Protein AF-A0A9P8CUG5-F1 (afdb_monomer_lite)

Organism: Mortierella alpina (NCBI:txid64518)

Radius of gyration: 25.89 Å; chains: 1; bounding box: 56×62×85 Å

pLDDT: mean 75.55, std 18.33, range [23.66, 97.19]

Sequence (235 aa):
MTLTNYFCATDSAGYPALVFARPELYDLLISKIPPEKIFMNKKILSMEQNALGVMIRCHDGSNHHGDILVGADGAYSGVRQGLYKNLAKKKLLPKTDSEDLELGYIVMVGVTDPLDENKYPELKDTHTHFRQVLGDKCIALAIRCCHKQVKKLSERIFRNMMFNYMPAFLRVRHYAKAASYQPQASFLPTIPPRGTGPVEPQMQSKRYRKELEKKKAGALLETVESNETVPVQSQ

InterPro domains:
  IPR036188 FAD/NAD(P)-binding domain superfamily [G3DSA:3.50.50.60] (4-162)
  IPR036188 FAD/NAD(P)-binding domain superfamily [SSF51905] (10-86)
  IPR050562 FAD-dependent monooxygenase, fungal [PTHR47356] (11-119)

Secondary structure (DSSP, 8-state):
----SSHHHHHHHSS------HHHHHHHHHTTS-GGG--TT--EEEEEE-SS-EEEEETTS-EEEES-----S-TT-HHHHHHHHHHHHTT---GGGGS------PPP---PPPPPTTT-GGGGSSS------B-SSSB-SS----------HHHHHHHHHHHHH--HHHHHHHHHHHHH-----TTSPPPPP-SSSPPPP-PPPHHHHHHHHHHHHHHHHHHHHHHHT------

Structure (mmCIF, N/CA/C/O backbone):
data_AF-A0A9P8CUG5-F1
#
_entry.id   AF-A0A9P8CUG5-F1
#
loop_
_atom_site.group_PDB
_atom_site.id
_atom_site.type_symbol
_atom_site.label_atom_id
_atom_site.label_alt_id
_atom_site.label_comp_id
_atom_site.label_asym_id
_atom_site.label_entity_id
_atom_site.label_seq_id
_atom_site.pdbx_PDB_ins_code
_atom_site.Cartn_x
_atom_site.Cartn_y
_atom_site.Cartn_z
_atom_site.occupancy
_atom_site.B_iso_or_equiv
_atom_site.auth_seq_id
_atom_site.auth_comp_id
_atom_site.auth_asym_id
_atom_site.auth_atom_id
_atom_site.pdbx_PDB_model_num
ATOM 1 N N . MET A 1 1 ? 32.010 -1.907 -19.338 1.00 28.59 1 MET A N 1
ATOM 2 C CA . MET A 1 1 ? 31.901 -2.343 -17.928 1.00 28.59 1 MET A CA 1
ATOM 3 C C . MET A 1 1 ? 30.685 -3.251 -17.838 1.00 28.59 1 MET A C 1
ATOM 5 O O . MET A 1 1 ? 29.632 -2.881 -18.333 1.00 28.59 1 MET A O 1
ATOM 9 N N . THR A 1 2 ? 30.899 -4.477 -17.388 1.00 23.66 2 THR A N 1
ATOM 10 C CA . THR A 1 2 ? 30.248 -5.705 -17.867 1.00 23.66 2 THR A CA 1
ATOM 11 C C . THR A 1 2 ? 28.836 -5.941 -17.305 1.00 23.66 2 THR A C 1
ATOM 13 O O . THR A 1 2 ? 28.570 -5.678 -16.133 1.00 23.66 2 THR A O 1
ATOM 16 N N . LEU A 1 3 ? 27.949 -6.458 -18.163 1.00 28.06 3 LEU A N 1
ATOM 17 C CA . LEU A 1 3 ? 26.561 -6.894 -17.931 1.00 28.06 3 LEU A CA 1
ATOM 18 C C . LEU A 1 3 ? 26.471 -8.105 -16.977 1.00 28.06 3 LEU A C 1
ATOM 20 O O . LEU A 1 3 ? 26.049 -9.184 -17.375 1.00 28.06 3 LEU A O 1
ATOM 24 N N . THR A 1 4 ? 26.908 -7.983 -15.724 1.00 31.08 4 THR A N 1
ATOM 25 C CA . THR A 1 4 ? 27.070 -9.165 -14.848 1.00 31.08 4 THR A CA 1
ATOM 26 C C . THR A 1 4 ? 26.315 -9.072 -13.527 1.00 31.08 4 THR A C 1
ATOM 28 O O . THR A 1 4 ? 26.881 -9.431 -12.508 1.00 31.08 4 THR A O 1
ATOM 31 N N . ASN A 1 5 ? 25.064 -8.586 -13.493 1.00 36.53 5 ASN A N 1
ATOM 32 C CA . ASN A 1 5 ? 24.286 -8.596 -12.234 1.00 36.53 5 ASN A CA 1
ATOM 33 C C . ASN A 1 5 ? 22.748 -8.714 -12.346 1.00 36.53 5 ASN A C 1
ATOM 35 O O . ASN A 1 5 ? 22.086 -8.661 -11.314 1.00 36.53 5 ASN A O 1
ATOM 39 N N . TYR A 1 6 ? 22.145 -8.904 -13.528 1.00 43.97 6 TYR A N 1
ATOM 40 C CA . TYR A 1 6 ? 20.681 -9.106 -13.606 1.00 43.97 6 TYR A CA 1
ATOM 41 C C . TYR A 1 6 ? 20.236 -10.538 -13.271 1.00 43.97 6 TYR A C 1
ATOM 43 O O . TYR A 1 6 ? 19.125 -10.736 -12.791 1.00 43.97 6 TYR A O 1
ATOM 51 N N . PHE A 1 7 ? 21.126 -11.520 -13.435 1.00 42.06 7 PHE A N 1
ATOM 52 C CA . PHE A 1 7 ? 20.819 -12.945 -13.262 1.00 42.06 7 PHE A CA 1
ATOM 53 C C . PHE A 1 7 ? 20.506 -13.350 -11.803 1.00 42.06 7 PHE A C 1
ATOM 55 O O . PHE A 1 7 ? 19.908 -14.383 -11.552 1.00 42.06 7 PHE A O 1
ATOM 62 N N . CYS A 1 8 ? 20.871 -12.538 -10.804 1.00 55.97 8 CYS A N 1
ATOM 63 C CA . CYS A 1 8 ? 20.823 -12.973 -9.402 1.00 55.97 8 CYS A CA 1
ATOM 64 C C . CYS A 1 8 ? 19.438 -12.825 -8.736 1.00 55.97 8 CYS A C 1
ATOM 66 O O . CYS A 1 8 ? 19.092 -13.614 -7.856 1.00 55.97 8 CYS A O 1
ATOM 68 N N . ALA A 1 9 ? 18.625 -11.836 -9.126 1.00 60.28 9 ALA A N 1
ATOM 69 C CA . ALA A 1 9 ? 17.388 -11.520 -8.401 1.00 60.28 9 ALA A CA 1
ATOM 70 C C . ALA A 1 9 ? 16.218 -12.449 -8.759 1.00 60.28 9 ALA A C 1
ATOM 72 O O . ALA A 1 9 ? 15.492 -12.892 -7.869 1.00 60.28 9 ALA A O 1
ATOM 73 N N . THR A 1 10 ? 16.050 -12.764 -10.044 1.00 67.81 10 THR A N 1
ATOM 74 C CA . THR A 1 10 ? 14.977 -13.641 -10.535 1.00 67.81 10 THR A CA 1
ATOM 75 C C . THR A 1 10 ? 15.164 -15.073 -10.070 1.00 67.81 10 THR A C 1
ATOM 77 O O . THR A 1 10 ? 14.213 -15.679 -9.587 1.00 67.81 10 THR A O 1
ATOM 80 N N . ASP A 1 11 ? 16.397 -15.576 -10.116 1.00 73.88 11 ASP A N 1
ATOM 81 C CA . ASP A 1 11 ? 16.732 -16.921 -9.654 1.00 73.88 11 ASP A CA 1
ATOM 82 C C . ASP A 1 11 ? 16.538 -17.049 -8.145 1.00 73.88 11 ASP A C 1
ATOM 84 O O . ASP A 1 11 ? 16.052 -18.070 -7.666 1.00 73.88 11 ASP A O 1
ATOM 88 N N . SER A 1 12 ? 16.860 -15.995 -7.388 1.00 73.44 12 SER A N 1
ATOM 89 C CA . SER A 1 12 ? 16.689 -15.983 -5.933 1.00 73.44 12 SER A CA 1
ATOM 90 C C . SER A 1 12 ? 15.219 -15.904 -5.515 1.00 73.44 12 SER A C 1
ATOM 92 O O . SER A 1 12 ? 14.818 -16.604 -4.590 1.00 73.44 12 SER A O 1
ATOM 94 N N . ALA A 1 13 ? 14.412 -15.066 -6.175 1.00 74.06 13 ALA A N 1
ATOM 95 C CA . ALA A 1 13 ? 13.003 -14.861 -5.827 1.00 74.06 13 ALA A CA 1
ATOM 96 C C . ALA A 1 13 ? 12.054 -15.884 -6.481 1.00 74.06 13 ALA A C 1
ATOM 98 O O . ALA A 1 13 ? 10.955 -16.107 -5.978 1.00 74.06 13 ALA A O 1
ATOM 99 N N . GLY A 1 14 ? 12.462 -16.502 -7.593 1.00 80.38 14 GLY A N 1
ATOM 100 C CA . GLY A 1 14 ? 11.652 -17.431 -8.387 1.00 80.38 14 GLY A CA 1
ATOM 101 C C . GLY A 1 14 ? 10.641 -16.758 -9.318 1.00 80.38 14 GLY A C 1
ATOM 102 O O . GLY A 1 14 ? 9.809 -17.443 -9.910 1.00 80.38 14 GLY A O 1
ATOM 103 N N . TYR A 1 15 ? 10.690 -15.427 -9.436 1.00 78.19 15 TYR A N 1
ATOM 104 C CA . TYR A 1 15 ? 9.801 -14.633 -10.282 1.00 78.19 15 TYR A CA 1
ATOM 105 C C . TYR A 1 15 ? 10.560 -13.461 -10.918 1.00 78.19 15 TYR A C 1
ATOM 107 O O . TYR A 1 15 ? 11.419 -12.863 -10.260 1.00 78.19 15 TYR A O 1
ATOM 115 N N . PRO A 1 16 ? 10.239 -13.088 -12.170 1.00 74.62 16 PRO A N 1
ATOM 116 C CA . PRO A 1 16 ? 10.773 -11.879 -12.775 1.00 74.62 16 PRO A CA 1
ATOM 117 C C . PRO A 1 16 ? 10.230 -10.629 -12.076 1.00 74.62 16 PRO A C 1
ATOM 119 O O . PRO A 1 16 ? 9.058 -10.564 -11.704 1.00 74.62 16 PRO A O 1
ATOM 122 N N . ALA A 1 17 ? 11.079 -9.610 -11.933 1.00 71.81 17 ALA A N 1
ATOM 123 C CA . ALA A 1 17 ? 10.622 -8.283 -11.547 1.00 71.81 17 ALA A CA 1
ATOM 124 C C . ALA A 1 17 ? 9.899 -7.648 -12.742 1.00 71.81 17 ALA A C 1
ATOM 126 O O . ALA A 1 17 ? 10.510 -7.405 -13.781 1.00 71.81 17 ALA A O 1
ATOM 127 N N . LEU A 1 18 ? 8.599 -7.398 -12.593 1.00 75.19 18 LEU A N 1
ATOM 128 C CA . LEU A 1 18 ? 7.779 -6.772 -13.626 1.00 75.19 18 LEU A CA 1
ATOM 129 C C . LEU A 1 18 ? 7.568 -5.294 -13.306 1.00 75.19 18 LEU A C 1
ATOM 131 O O . LEU A 1 18 ? 7.298 -4.926 -12.161 1.00 75.19 18 LEU A O 1
ATOM 135 N N . VAL A 1 19 ? 7.669 -4.458 -14.335 1.00 75.25 19 VAL A N 1
ATOM 136 C CA . VAL A 1 19 ? 7.359 -3.029 -14.278 1.00 75.25 19 VAL A CA 1
ATOM 137 C C . VAL A 1 19 ? 6.235 -2.771 -15.269 1.00 75.25 19 VAL A C 1
ATOM 139 O O . VAL A 1 19 ? 6.314 -3.197 -16.415 1.00 75.25 19 VAL A O 1
ATOM 142 N N . PHE A 1 20 ? 5.192 -2.087 -14.819 1.00 78.94 20 PHE A N 1
ATOM 143 C CA . PHE A 1 20 ? 4.010 -1.758 -15.613 1.00 78.94 20 PHE A CA 1
ATOM 144 C C . PHE A 1 20 ? 3.516 -0.365 -15.231 1.00 78.94 20 PHE A C 1
ATOM 146 O O . PHE A 1 20 ? 3.814 0.140 -14.137 1.00 78.94 20 PHE A O 1
ATOM 153 N N . ALA A 1 21 ? 2.740 0.261 -16.112 1.00 82.00 21 ALA A N 1
ATOM 154 C CA . ALA A 1 21 ? 2.107 1.524 -15.781 1.00 82.00 21 ALA A CA 1
ATOM 155 C C . ALA A 1 21 ? 1.023 1.300 -14.712 1.00 82.00 21 ALA A C 1
ATOM 157 O O . ALA A 1 21 ? 0.302 0.302 -14.709 1.00 82.00 21 ALA A O 1
ATOM 158 N N . ARG A 1 22 ? 0.884 2.247 -13.775 1.00 84.19 22 ARG A N 1
ATOM 159 C CA . ARG A 1 22 ? -0.148 2.165 -12.727 1.00 84.19 22 ARG A CA 1
ATOM 160 C C . ARG A 1 22 ? -1.574 2.017 -13.297 1.00 84.19 22 ARG A C 1
ATOM 162 O O . ARG A 1 22 ? -2.307 1.219 -12.717 1.00 84.19 22 ARG A O 1
ATOM 169 N N . PRO A 1 23 ? -1.977 2.738 -14.367 1.00 90.50 23 PRO A N 1
ATOM 170 C CA . PRO A 1 23 ? -3.295 2.552 -14.974 1.00 90.50 23 PRO A CA 1
ATOM 171 C C . PRO A 1 23 ? -3.504 1.128 -15.498 1.00 90.50 23 PRO A C 1
ATOM 173 O O . PRO A 1 23 ? -4.499 0.510 -15.159 1.00 90.50 23 PRO A O 1
ATOM 176 N N . GLU A 1 24 ? -2.519 0.553 -16.192 1.00 89.75 24 GLU A N 1
ATOM 177 C CA . GLU A 1 24 ? -2.613 -0.811 -16.735 1.00 89.75 24 GLU A CA 1
ATOM 178 C C . GLU A 1 24 ? -2.787 -1.867 -15.638 1.00 89.75 24 GLU A C 1
ATOM 180 O O . GLU A 1 24 ? -3.620 -2.766 -15.760 1.00 89.75 24 GLU A O 1
ATOM 185 N N . LEU A 1 25 ? -2.044 -1.748 -14.528 1.00 91.50 25 LEU A N 1
ATOM 186 C CA . LEU A 1 25 ? -2.259 -2.626 -13.374 1.00 91.50 25 LEU A CA 1
ATOM 187 C C . LEU A 1 25 ? -3.660 -2.444 -12.796 1.00 91.50 25 LEU A C 1
ATOM 189 O O . LEU A 1 25 ? -4.297 -3.420 -12.408 1.00 91.50 25 LEU A O 1
ATOM 193 N N . TYR A 1 26 ? -4.115 -1.199 -12.681 1.00 93.44 26 TYR A N 1
ATOM 194 C CA . TYR A 1 26 ? -5.425 -0.894 -12.126 1.00 93.44 26 TYR A CA 1
ATOM 195 C C . TYR A 1 26 ? -6.542 -1.509 -12.977 1.00 93.44 26 TYR A C 1
ATOM 197 O O . TYR A 1 26 ? -7.404 -2.199 -12.433 1.00 93.44 26 TYR A O 1
ATOM 205 N N . ASP A 1 27 ? -6.459 -1.365 -14.297 1.00 94.56 27 ASP A N 1
ATOM 206 C CA . ASP A 1 27 ? -7.402 -1.943 -15.254 1.00 94.56 27 ASP A CA 1
ATOM 207 C C . ASP A 1 27 ? -7.377 -3.475 -15.206 1.00 94.56 27 ASP A C 1
ATOM 209 O O . ASP A 1 27 ? -8.427 -4.122 -15.154 1.00 94.56 27 ASP A O 1
ATOM 213 N N . LEU A 1 28 ? -6.182 -4.073 -15.123 1.00 95.25 28 LEU A N 1
ATOM 214 C CA . LEU A 1 28 ? -6.027 -5.516 -14.961 1.00 95.25 28 LEU A CA 1
ATOM 215 C C . LEU A 1 28 ? -6.701 -6.014 -13.676 1.00 95.25 28 LEU A C 1
ATOM 217 O O . LEU A 1 28 ? -7.427 -7.007 -13.718 1.00 95.25 28 LEU A O 1
ATOM 221 N N . LEU A 1 29 ? -6.490 -5.341 -12.543 1.00 95.06 29 LEU A N 1
ATOM 222 C CA . LEU A 1 29 ? -7.093 -5.724 -11.264 1.00 95.06 29 LEU A CA 1
ATOM 223 C C . LEU A 1 29 ? -8.617 -5.576 -11.290 1.00 95.06 29 LEU A C 1
ATOM 225 O O . LEU A 1 29 ? -9.318 -6.491 -10.860 1.00 95.06 29 LEU A O 1
ATOM 229 N N . ILE A 1 30 ? -9.133 -4.469 -11.831 1.00 94.94 30 ILE A N 1
ATOM 230 C CA . ILE A 1 30 ? -10.578 -4.246 -11.967 1.00 94.94 30 ILE A CA 1
ATOM 231 C C . ILE A 1 30 ? -11.213 -5.296 -12.870 1.00 94.94 30 ILE A C 1
ATOM 233 O O . ILE A 1 30 ? -12.276 -5.804 -12.531 1.00 94.94 30 ILE A O 1
ATOM 237 N N . SER A 1 31 ? -10.553 -5.695 -13.961 1.00 96.44 31 SER A N 1
ATOM 238 C CA . SER A 1 31 ? -11.087 -6.706 -14.887 1.00 96.44 31 SER A CA 1
ATOM 239 C C . SER A 1 31 ? -11.383 -8.062 -14.229 1.00 96.44 31 SER A C 1
ATOM 241 O O . SER A 1 31 ? -12.113 -8.878 -14.788 1.00 96.44 31 SER A O 1
ATOM 243 N N . LYS A 1 32 ? -10.804 -8.327 -13.050 1.00 97.12 32 LYS A N 1
ATOM 244 C CA . LYS A 1 32 ? -10.999 -9.565 -12.281 1.00 97.12 32 LYS A CA 1
ATOM 245 C C . LYS A 1 32 ? -12.025 -9.432 -11.159 1.00 97.12 32 LYS A C 1
ATOM 247 O O . LYS A 1 32 ? -12.315 -10.428 -10.498 1.00 97.12 32 LYS A O 1
ATOM 252 N N . ILE A 1 33 ? -12.567 -8.239 -10.927 1.00 96.44 33 ILE A N 1
ATOM 253 C CA . ILE A 1 33 ? -13.517 -7.964 -9.851 1.00 96.44 33 ILE A CA 1
ATOM 254 C C . ILE A 1 33 ? -14.879 -7.635 -10.474 1.00 96.44 33 ILE A C 1
ATOM 256 O O . ILE A 1 33 ? -14.956 -6.761 -11.335 1.00 96.44 33 ILE A O 1
ATOM 260 N N . PRO A 1 34 ? -15.967 -8.292 -10.037 1.00 97.19 34 PRO A N 1
ATOM 261 C CA . PRO A 1 34 ? -17.301 -7.955 -10.513 1.00 97.19 34 PRO A CA 1
ATOM 262 C C . PRO A 1 34 ? -17.647 -6.480 -10.226 1.00 97.19 34 PRO A C 1
ATOM 264 O O . PRO A 1 34 ? -17.443 -6.025 -9.091 1.00 97.19 34 PRO A O 1
ATOM 267 N N . PRO A 1 35 ? -18.150 -5.721 -11.217 1.00 94.88 35 PRO A N 1
ATOM 268 C CA . PRO A 1 35 ? -18.344 -4.275 -11.102 1.00 94.88 35 PRO A CA 1
ATOM 269 C C . PRO A 1 35 ? -19.331 -3.885 -9.995 1.00 94.88 35 PRO A C 1
ATOM 271 O O . PRO A 1 35 ? -19.162 -2.847 -9.361 1.00 94.88 35 PRO A O 1
ATOM 274 N N . GLU A 1 36 ? -20.313 -4.730 -9.685 1.00 95.81 36 GLU A N 1
ATOM 275 C CA . GLU A 1 36 ? -21.293 -4.518 -8.616 1.00 95.81 36 GLU A CA 1
ATOM 276 C C . GLU A 1 36 ? -20.683 -4.503 -7.205 1.00 95.81 36 GLU A C 1
ATOM 278 O O . GLU A 1 36 ? -21.315 -4.036 -6.259 1.00 95.81 36 GLU A O 1
ATOM 283 N N . LYS A 1 37 ? -19.446 -4.992 -7.050 1.00 95.06 37 LYS A N 1
ATOM 284 C CA . LYS A 1 37 ? -18.700 -4.948 -5.783 1.00 95.06 37 LYS A CA 1
ATOM 285 C C . LYS A 1 37 ? -17.874 -3.672 -5.622 1.00 95.06 37 LYS A C 1
ATOM 287 O O . LYS A 1 37 ? -17.291 -3.463 -4.558 1.00 95.06 37 LYS A O 1
ATOM 292 N N . ILE A 1 38 ? -17.795 -2.833 -6.656 1.00 95.06 38 ILE A N 1
ATOM 293 C CA . ILE A 1 38 ? -16.964 -1.629 -6.676 1.00 95.06 38 ILE A CA 1
ATOM 294 C C . ILE A 1 38 ? -17.859 -0.394 -6.613 1.00 95.06 38 ILE A C 1
ATOM 296 O O . ILE A 1 38 ? -18.548 -0.040 -7.565 1.00 95.06 38 ILE A O 1
ATOM 300 N N . PHE A 1 39 ? -17.790 0.320 -5.491 1.00 94.56 39 PHE A N 1
ATOM 301 C CA . PHE A 1 39 ? -18.498 1.583 -5.310 1.00 94.56 39 PHE A CA 1
ATOM 302 C C . PHE A 1 39 ? -17.523 2.755 -5.422 1.00 94.56 39 PHE A C 1
ATOM 304 O O . PHE A 1 39 ? -16.719 3.011 -4.524 1.00 94.56 39 PHE A O 1
ATOM 311 N N . MET A 1 40 ? -17.599 3.480 -6.536 1.00 94.06 40 MET A N 1
ATOM 312 C CA . MET A 1 40 ? -16.781 4.671 -6.777 1.00 94.06 40 MET A CA 1
ATOM 313 C C . MET A 1 40 ? -17.353 5.899 -6.055 1.00 94.06 40 MET A C 1
ATOM 315 O O . MET A 1 40 ? -18.501 5.906 -5.615 1.00 94.06 40 MET A O 1
ATOM 319 N N . ASN A 1 41 ? -16.540 6.953 -5.920 1.00 93.69 41 ASN A N 1
ATOM 320 C CA . ASN A 1 41 ? -16.906 8.205 -5.235 1.00 93.69 41 ASN A CA 1
ATOM 321 C C . ASN A 1 41 ? -17.286 8.042 -3.739 1.00 93.69 41 ASN A C 1
ATOM 323 O O . ASN A 1 41 ? -17.900 8.919 -3.128 1.00 93.69 41 ASN A O 1
ATOM 327 N N . LYS A 1 42 ? -16.881 6.931 -3.109 1.00 94.12 42 LYS A N 1
ATOM 328 C CA . LYS A 1 42 ? -17.137 6.629 -1.692 1.00 94.12 42 LYS A CA 1
ATOM 329 C C . LYS A 1 42 ? -15.955 7.003 -0.804 1.00 94.12 42 LYS A C 1
ATOM 331 O O . LYS A 1 42 ? -15.190 6.155 -0.351 1.00 94.12 42 LYS A O 1
ATOM 336 N N . LYS A 1 43 ? -15.797 8.293 -0.513 1.00 94.00 43 LYS A N 1
ATOM 337 C CA . LYS A 1 43 ? -14.818 8.738 0.491 1.00 94.00 43 LYS A CA 1
ATOM 338 C C . LYS A 1 43 ? -15.364 8.504 1.903 1.00 94.00 43 LYS A C 1
ATOM 340 O O . LYS A 1 43 ? -16.408 9.051 2.242 1.00 94.00 43 LYS A O 1
ATOM 345 N N . ILE A 1 44 ? -14.658 7.727 2.725 1.00 94.50 44 ILE A N 1
ATOM 346 C CA . ILE A 1 44 ? -15.043 7.436 4.118 1.00 94.50 44 ILE A CA 1
ATOM 347 C C . ILE A 1 44 ? -14.777 8.663 5.005 1.00 94.50 44 ILE A C 1
ATOM 349 O O . ILE A 1 44 ? -13.679 9.220 4.983 1.00 94.50 44 ILE A O 1
ATOM 353 N N . LEU A 1 45 ? -15.774 9.070 5.797 1.00 92.75 45 LEU A N 1
ATOM 354 C CA . LEU A 1 45 ? -15.684 10.181 6.754 1.00 92.75 45 LEU A CA 1
ATOM 355 C C . LEU A 1 45 ? -15.573 9.705 8.204 1.00 92.75 45 LEU A C 1
ATOM 357 O O . LEU A 1 45 ? -14.817 10.275 8.994 1.00 92.75 45 LEU A O 1
ATOM 361 N N . SER A 1 46 ? -16.331 8.673 8.565 1.00 92.50 46 SER A N 1
ATOM 362 C CA . SER A 1 46 ? -16.331 8.106 9.910 1.00 92.50 46 SER A CA 1
ATOM 363 C C . SER A 1 46 ? -16.628 6.613 9.888 1.00 92.50 46 SER A C 1
ATOM 365 O O . SER A 1 46 ? -17.169 6.078 8.918 1.00 92.50 46 SER A O 1
ATOM 367 N N . MET A 1 47 ? -16.254 5.954 10.983 1.00 94.38 47 MET A N 1
ATOM 368 C CA . MET A 1 47 ? -16.547 4.550 11.236 1.00 94.38 47 MET A CA 1
ATOM 369 C C . MET A 1 47 ? -17.007 4.359 12.679 1.00 94.38 47 MET A C 1
ATOM 371 O O . MET A 1 47 ? -16.483 4.990 13.604 1.00 94.38 47 MET A O 1
ATOM 375 N N . GLU A 1 48 ? -17.938 3.438 12.863 1.00 92.19 48 GLU A N 1
ATOM 376 C CA . GLU A 1 48 ? -18.411 2.970 14.157 1.00 92.19 48 GLU A CA 1
ATOM 377 C C . GLU A 1 48 ? -18.307 1.450 14.190 1.00 92.19 48 GLU A C 1
ATOM 379 O O . GLU A 1 48 ? -18.668 0.775 13.232 1.00 92.19 48 GLU A O 1
ATOM 384 N N . GLN A 1 49 ? -17.785 0.911 15.288 1.00 91.56 49 GLN A N 1
ATOM 385 C CA . GLN A 1 49 ? -17.648 -0.527 15.485 1.00 91.56 49 GLN A CA 1
ATOM 386 C C . GLN A 1 49 ? -18.463 -0.938 16.706 1.00 91.56 49 GLN A C 1
ATOM 388 O O . GLN A 1 49 ? -18.312 -0.347 17.779 1.00 91.56 49 GLN A O 1
ATOM 393 N N . ASN A 1 50 ? -19.294 -1.961 16.544 1.00 86.88 50 ASN A N 1
ATOM 394 C CA . ASN A 1 50 ? -20.089 -2.570 17.603 1.00 86.88 50 ASN A CA 1
ATOM 395 C C . ASN A 1 50 ? -19.868 -4.096 17.626 1.00 86.88 50 ASN A C 1
ATOM 397 O O . ASN A 1 50 ? -18.995 -4.614 16.933 1.00 86.88 50 ASN A O 1
ATOM 401 N N . ALA A 1 51 ? -20.628 -4.811 18.459 1.00 88.50 51 ALA A N 1
ATOM 402 C CA . ALA A 1 51 ? -20.516 -6.267 18.575 1.00 88.50 51 ALA A CA 1
ATOM 403 C C . ALA A 1 51 ? -20.955 -7.025 17.306 1.00 88.50 51 ALA A C 1
ATOM 405 O O . ALA A 1 51 ? -20.570 -8.175 17.134 1.00 88.50 51 ALA A O 1
ATOM 406 N N . LEU A 1 52 ? -21.749 -6.391 16.437 1.00 88.81 52 LEU A N 1
ATOM 407 C CA . LEU A 1 52 ? -22.293 -6.996 15.218 1.00 88.81 52 LEU A CA 1
ATOM 408 C C . LEU A 1 52 ? -21.418 -6.737 13.987 1.00 88.81 52 LEU A C 1
ATOM 410 O O . LEU A 1 52 ? -21.527 -7.464 13.012 1.00 88.81 52 LEU A O 1
ATOM 414 N N . GLY A 1 53 ? -20.566 -5.711 14.010 1.00 93.56 53 GLY A N 1
ATOM 415 C CA . GLY A 1 53 ? -19.686 -5.388 12.895 1.00 93.56 53 GLY A CA 1
ATOM 416 C C . GLY A 1 53 ? -19.236 -3.931 12.893 1.00 93.56 53 GLY A C 1
ATOM 417 O O . GLY A 1 53 ? -19.142 -3.264 13.929 1.00 93.56 53 GLY A O 1
ATOM 418 N N . VAL A 1 54 ? -18.940 -3.434 11.698 1.00 95.62 54 VAL A N 1
ATOM 419 C CA . VAL A 1 54 ? -18.492 -2.070 11.428 1.00 95.62 54 VAL A CA 1
ATOM 420 C C . VAL A 1 54 ? -19.486 -1.385 10.497 1.00 95.62 54 VAL A C 1
ATOM 422 O O . VAL A 1 54 ? -19.890 -1.930 9.472 1.00 95.62 54 VAL A O 1
ATOM 425 N N . MET A 1 55 ? -19.858 -0.160 10.847 1.00 95.31 55 MET A N 1
ATOM 426 C CA . MET A 1 55 ? -20.609 0.747 9.990 1.00 95.31 55 MET A CA 1
ATOM 427 C C . MET A 1 55 ? -19.694 1.892 9.559 1.00 95.31 55 MET A C 1
ATOM 429 O O . MET A 1 55 ? -18.989 2.479 10.384 1.00 95.31 55 MET A O 1
ATOM 433 N N . ILE A 1 56 ? -19.690 2.204 8.265 1.00 95.81 56 ILE A N 1
ATOM 434 C CA . ILE A 1 56 ? -18.972 3.348 7.699 1.00 95.81 56 ILE A CA 1
ATOM 435 C C . ILE A 1 56 ? -19.953 4.367 7.135 1.00 95.81 56 ILE A C 1
ATOM 437 O O . ILE A 1 56 ? -20.957 4.002 6.523 1.00 95.81 56 ILE A O 1
ATOM 441 N N . ARG A 1 57 ? -19.614 5.648 7.293 1.00 95.25 57 ARG A N 1
ATOM 442 C CA . ARG A 1 57 ? -20.320 6.765 6.664 1.00 95.25 57 ARG A CA 1
ATOM 443 C C . ARG A 1 57 ? -19.452 7.390 5.587 1.00 95.25 57 ARG A C 1
ATOM 445 O O . ARG A 1 57 ? -18.311 7.787 5.850 1.00 95.25 57 ARG A O 1
ATOM 452 N N . CYS A 1 58 ? -20.001 7.501 4.389 1.00 95.69 58 CYS A N 1
ATOM 453 C CA . CYS A 1 58 ? -19.339 8.094 3.239 1.00 95.69 58 CYS A CA 1
ATOM 454 C C . CYS A 1 58 ? -19.725 9.570 3.065 1.00 95.69 58 CYS A C 1
ATOM 456 O O . CYS A 1 58 ? -20.714 10.053 3.616 1.00 95.69 58 CYS A O 1
ATOM 458 N N . HIS A 1 59 ? -18.919 10.306 2.300 1.00 94.88 59 HIS A N 1
ATOM 459 C CA . HIS A 1 59 ? -19.099 11.746 2.094 1.00 94.88 59 HIS A CA 1
ATOM 460 C C . HIS A 1 59 ? -20.399 12.109 1.370 1.00 94.88 59 HIS A C 1
ATOM 462 O O . HIS A 1 59 ? -20.935 13.189 1.587 1.00 94.88 59 HIS A O 1
ATOM 468 N N . ASP A 1 60 ? -20.908 11.198 0.548 1.00 95.06 60 ASP A N 1
ATOM 469 C CA . ASP A 1 60 ? -22.160 11.345 -0.190 1.00 95.06 60 ASP A CA 1
ATOM 470 C C . ASP A 1 60 ? -23.407 11.066 0.673 1.00 95.06 60 ASP A C 1
ATOM 472 O O . ASP A 1 60 ? -24.518 11.007 0.158 1.00 95.06 60 ASP A O 1
ATOM 476 N N . GLY A 1 61 ? -23.228 10.860 1.983 1.00 95.12 61 GLY A N 1
ATOM 477 C CA . GLY A 1 61 ? -24.299 10.581 2.939 1.00 95.12 61 GLY A CA 1
ATOM 478 C 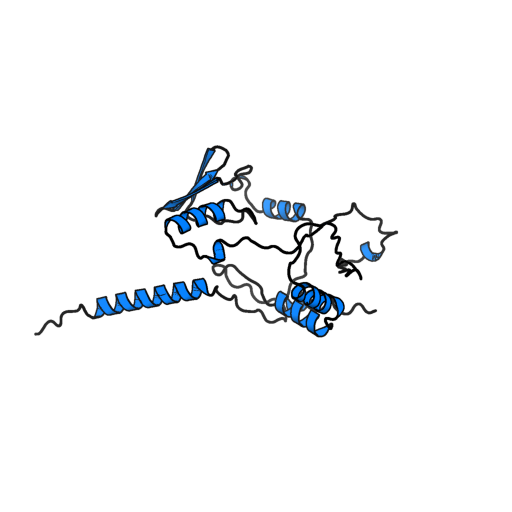C . GLY A 1 61 ? -24.698 9.108 3.032 1.00 95.12 61 GLY A C 1
ATOM 479 O O . GLY A 1 61 ? -25.460 8.747 3.930 1.00 95.12 61 GLY A O 1
ATOM 480 N N . SER A 1 62 ? -24.169 8.245 2.161 1.00 95.94 62 SER A N 1
ATOM 481 C CA . SER A 1 62 ? -24.435 6.808 2.225 1.00 95.94 62 SER A CA 1
ATOM 482 C C . SER A 1 62 ? -23.766 6.151 3.439 1.00 95.94 62 SER A C 1
ATOM 484 O O . SER A 1 62 ? -22.694 6.569 3.889 1.00 95.94 62 SER A O 1
ATOM 486 N N . ASN A 1 63 ? -24.411 5.109 3.971 1.00 95.88 63 ASN A N 1
ATOM 487 C CA . ASN A 1 63 ? -23.862 4.274 5.035 1.00 95.88 63 ASN A CA 1
ATOM 488 C C . ASN A 1 63 ? -23.758 2.828 4.549 1.00 95.88 63 ASN A C 1
ATOM 490 O O . ASN A 1 63 ? -24.645 2.342 3.847 1.00 95.88 63 ASN A O 1
ATOM 494 N N . HIS A 1 64 ? -22.695 2.140 4.955 1.00 94.75 64 HIS A N 1
ATOM 495 C CA . HIS A 1 64 ? -22.476 0.734 4.633 1.00 94.75 64 HIS A CA 1
ATOM 496 C C . HIS A 1 64 ? -22.133 -0.048 5.898 1.00 94.75 64 HIS A C 1
ATOM 498 O O . HIS A 1 64 ? -21.417 0.452 6.765 1.00 94.75 64 HIS A O 1
ATOM 504 N N . HIS A 1 65 ? -22.634 -1.278 5.980 1.00 95.88 65 HIS A N 1
ATOM 505 C CA . HIS A 1 65 ? -22.380 -2.206 7.077 1.00 95.88 65 HIS A CA 1
ATOM 506 C C . HIS A 1 65 ? -21.560 -3.393 6.573 1.00 95.88 65 HIS A C 1
ATOM 508 O O . HIS A 1 65 ? -21.757 -3.848 5.446 1.00 95.88 65 HIS A O 1
ATOM 514 N N . GLY A 1 66 ? -20.664 -3.902 7.410 1.00 94.81 66 GLY A N 1
ATOM 515 C CA . GLY A 1 66 ? -19.929 -5.134 7.147 1.00 94.81 66 GLY A CA 1
ATOM 516 C C . GLY A 1 66 ? -19.277 -5.677 8.411 1.00 94.81 66 GLY A C 1
ATOM 517 O O . GLY A 1 66 ? -19.120 -4.958 9.394 1.00 94.81 66 GLY A O 1
ATOM 518 N N . ASP A 1 67 ? -18.870 -6.939 8.388 1.00 94.94 67 ASP A N 1
ATOM 519 C CA . ASP A 1 67 ? -18.260 -7.585 9.557 1.00 94.94 67 ASP A CA 1
ATOM 520 C C . ASP A 1 67 ? -16.824 -7.096 9.795 1.00 94.94 67 ASP A C 1
ATOM 522 O O . ASP A 1 67 ? -16.371 -6.942 10.930 1.00 94.94 67 ASP A O 1
ATOM 526 N N . ILE A 1 68 ? -16.100 -6.820 8.704 1.00 92.94 68 ILE A N 1
ATOM 527 C CA . ILE A 1 68 ? -14.690 -6.429 8.713 1.00 92.94 68 ILE A CA 1
ATOM 528 C C . ILE A 1 68 ? -14.498 -5.187 7.844 1.00 92.94 68 ILE A C 1
ATOM 530 O O . ILE A 1 68 ? -14.923 -5.143 6.691 1.00 92.94 68 ILE A O 1
ATOM 534 N N . LEU A 1 69 ? -13.779 -4.201 8.383 1.00 94.31 69 LEU A N 1
ATOM 535 C CA . LEU A 1 69 ? -13.301 -3.040 7.640 1.00 94.31 69 LEU A CA 1
ATOM 536 C C . LEU A 1 69 ? -11.787 -3.136 7.438 1.00 94.31 69 LEU A C 1
ATOM 538 O O . LEU A 1 69 ? -11.025 -3.160 8.405 1.00 94.31 69 LEU A O 1
ATOM 542 N N . VAL A 1 70 ? -11.349 -3.138 6.179 1.00 93.88 70 VAL A N 1
ATOM 543 C CA . VAL A 1 70 ? -9.928 -3.107 5.810 1.00 93.88 70 VAL A CA 1
ATOM 544 C C . VAL A 1 70 ? -9.571 -1.714 5.292 1.00 93.88 70 VAL A C 1
ATOM 546 O O . VAL A 1 70 ? -10.050 -1.287 4.245 1.00 93.88 70 VAL A O 1
ATOM 549 N N . GLY A 1 71 ? -8.721 -0.993 6.028 1.00 93.62 71 GLY A N 1
ATOM 550 C CA . GLY A 1 71 ? -8.236 0.332 5.632 1.00 93.62 71 GLY A CA 1
ATOM 551 C C . GLY A 1 71 ? -7.113 0.248 4.597 1.00 93.62 71 GLY A C 1
ATOM 552 O O . GLY A 1 71 ? -5.952 0.085 4.967 1.00 93.62 71 GLY A O 1
ATOM 553 N N . ALA A 1 72 ? -7.456 0.376 3.314 1.00 94.00 72 ALA A N 1
ATOM 554 C CA . ALA A 1 72 ? -6.516 0.416 2.186 1.00 94.00 72 ALA A CA 1
ATOM 555 C C . ALA A 1 72 ? -6.510 1.782 1.459 1.00 94.00 72 ALA A C 1
ATOM 557 O O . ALA A 1 72 ? -6.172 1.880 0.283 1.00 94.00 72 ALA A O 1
ATOM 558 N N . ASP A 1 73 ? -6.877 2.856 2.161 1.00 93.31 73 ASP A N 1
ATOM 559 C CA . ASP A 1 73 ? -7.103 4.220 1.656 1.00 93.31 73 ASP A CA 1
ATOM 560 C C . ASP A 1 73 ? -5.867 5.145 1.751 1.00 93.31 73 ASP A C 1
ATOM 562 O O . ASP A 1 73 ? -5.964 6.372 1.725 1.00 93.31 73 ASP A O 1
ATOM 566 N N . GLY A 1 74 ? -4.673 4.549 1.816 1.00 89.12 74 GLY A N 1
ATOM 567 C CA . GLY A 1 74 ? -3.396 5.235 1.614 1.00 89.12 74 GLY A CA 1
ATOM 568 C C . GLY A 1 74 ? -2.891 6.092 2.784 1.00 89.12 74 GLY A C 1
ATOM 569 O O . GLY A 1 74 ? -3.291 5.956 3.942 1.00 89.12 74 GLY A O 1
ATOM 570 N N . ALA A 1 75 ? -1.936 6.977 2.485 1.00 86.19 75 ALA A N 1
ATOM 571 C CA . ALA A 1 75 ? -1.211 7.754 3.495 1.00 86.19 75 ALA A CA 1
ATOM 572 C C . ALA A 1 75 ? -2.111 8.718 4.286 1.00 86.19 75 ALA A C 1
ATOM 574 O O . ALA A 1 75 ? -1.852 8.943 5.464 1.00 86.19 75 ALA A O 1
ATOM 575 N N . TYR A 1 76 ? -3.191 9.219 3.685 1.00 85.75 76 TYR A N 1
ATOM 576 C CA . TYR A 1 76 ? -4.150 10.140 4.311 1.00 85.75 76 TYR A CA 1
ATOM 577 C C . TYR A 1 76 ? -5.433 9.438 4.778 1.00 85.75 76 TYR A C 1
ATOM 579 O O . TYR A 1 76 ? -6.493 10.057 4.832 1.00 85.75 76 TYR A O 1
ATOM 587 N N . SER A 1 77 ? -5.323 8.149 5.112 1.00 91.62 77 SER A N 1
ATOM 588 C CA . SER A 1 77 ? -6.431 7.264 5.472 1.00 91.62 77 SER A CA 1
ATOM 589 C C . SER A 1 77 ? -7.442 7.894 6.440 1.00 91.62 77 SER A C 1
ATOM 591 O O . SER A 1 77 ? -7.097 8.270 7.567 1.00 91.62 77 SER A O 1
ATOM 593 N N . GLY A 1 78 ? -8.703 7.968 6.011 1.00 91.50 78 GLY A N 1
ATOM 594 C CA . GLY A 1 78 ? -9.842 8.331 6.851 1.00 91.50 78 GLY A CA 1
ATOM 595 C C . GLY A 1 78 ? -10.204 7.205 7.819 1.00 91.50 78 GLY A C 1
ATOM 596 O O . GLY A 1 78 ? -10.553 7.472 8.971 1.00 91.50 78 GLY A O 1
ATOM 597 N N . VAL A 1 79 ? -10.022 5.946 7.402 1.00 94.75 79 VAL A N 1
ATOM 598 C CA . VAL A 1 79 ? -10.225 4.766 8.262 1.00 94.75 79 VAL A CA 1
ATOM 599 C C . VAL A 1 79 ? -9.285 4.808 9.468 1.00 94.75 79 VAL A C 1
ATOM 601 O O . VAL A 1 79 ? -9.734 4.707 10.612 1.00 94.75 79 VAL A O 1
ATOM 604 N N . ARG A 1 80 ? -7.985 5.039 9.242 1.00 92.50 80 ARG A N 1
ATOM 605 C CA . ARG A 1 80 ? -6.977 5.137 10.310 1.00 92.50 80 ARG A CA 1
ATOM 606 C C . ARG A 1 80 ? -7.295 6.271 11.279 1.00 92.50 80 ARG A C 1
ATOM 608 O O . ARG A 1 80 ? -7.228 6.076 12.489 1.00 92.50 80 ARG A O 1
ATOM 615 N N . GLN A 1 81 ? -7.689 7.435 10.766 1.00 91.12 81 GLN A N 1
ATOM 616 C CA . GLN A 1 81 ? -8.081 8.573 11.603 1.00 91.12 81 GLN A CA 1
ATOM 617 C C . GLN A 1 81 ? -9.305 8.253 12.473 1.00 91.12 81 GLN A C 1
ATOM 619 O O . GLN A 1 81 ? -9.324 8.600 13.655 1.00 91.12 81 GLN A O 1
ATOM 624 N N . GLY A 1 82 ? -10.313 7.571 11.921 1.00 92.12 82 GLY A N 1
ATOM 625 C CA . GLY A 1 82 ? -11.484 7.108 12.671 1.00 92.12 82 GLY A CA 1
ATOM 626 C C . GLY A 1 82 ? -11.112 6.126 13.784 1.00 92.12 82 GLY A C 1
ATOM 627 O O . GLY A 1 82 ? -11.503 6.314 14.939 1.00 92.12 82 GLY A O 1
ATOM 628 N N . LEU A 1 83 ? -10.280 5.131 13.466 1.00 92.44 83 LEU A N 1
ATOM 629 C CA . LEU A 1 83 ? -9.756 4.171 14.437 1.00 92.44 83 LEU A CA 1
ATOM 630 C C . LEU A 1 83 ? -8.998 4.868 15.574 1.00 92.44 83 LEU A C 1
ATOM 632 O O . LEU A 1 83 ? -9.247 4.587 16.747 1.00 92.44 83 LEU A O 1
ATOM 636 N N . TYR A 1 84 ? -8.113 5.810 15.249 1.00 92.56 84 TYR A N 1
ATOM 637 C CA . TYR A 1 84 ? -7.309 6.521 16.245 1.00 92.56 84 TYR A CA 1
ATOM 638 C C . TYR A 1 84 ? -8.163 7.386 17.165 1.00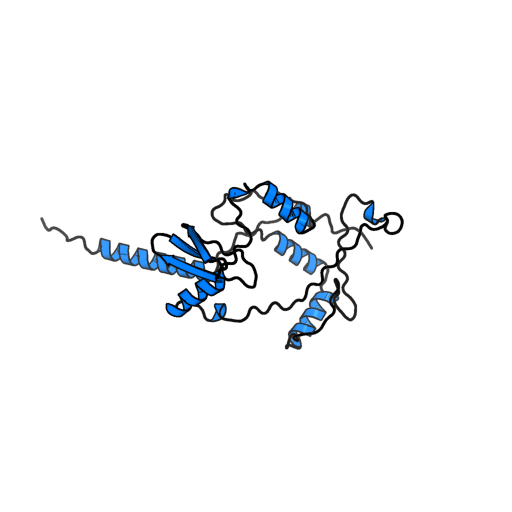 92.56 84 TYR A C 1
ATOM 640 O O . TYR A 1 84 ? -7.949 7.366 18.375 1.00 92.56 84 TYR A O 1
ATOM 648 N N . LYS A 1 85 ? -9.185 8.072 16.637 1.00 91.75 85 LYS A N 1
ATOM 649 C CA . LYS A 1 85 ? -10.154 8.813 17.462 1.00 91.75 85 LYS A CA 1
ATOM 650 C C . LYS A 1 85 ? -10.845 7.894 18.473 1.00 91.75 85 LYS A C 1
ATOM 652 O O . LYS A 1 85 ? -10.969 8.255 19.643 1.00 91.75 85 LYS A O 1
ATOM 657 N N . ASN A 1 86 ? -11.253 6.698 18.051 1.00 91.06 86 ASN A N 1
ATOM 658 C CA . ASN A 1 86 ? -11.908 5.728 18.931 1.00 91.06 86 ASN A CA 1
ATOM 659 C C . ASN A 1 86 ? -10.952 5.170 19.998 1.00 91.06 86 ASN A C 1
ATOM 661 O O . ASN A 1 86 ? -11.325 5.067 21.167 1.00 91.06 86 ASN A O 1
ATOM 665 N N . LEU A 1 87 ? -9.706 4.859 19.632 1.00 92.12 87 LEU A N 1
ATOM 666 C CA . LEU A 1 87 ? -8.686 4.395 20.577 1.00 92.12 87 LEU A CA 1
ATOM 667 C C . LEU A 1 87 ? -8.261 5.488 21.562 1.00 92.12 87 LEU A C 1
ATOM 669 O O . LEU A 1 87 ? -8.073 5.197 22.742 1.00 92.12 87 LEU A O 1
ATOM 673 N N . ALA A 1 88 ? -8.155 6.738 21.110 1.00 92.12 88 ALA A N 1
ATOM 674 C CA . ALA A 1 88 ? -7.835 7.879 21.959 1.00 92.12 88 ALA A CA 1
ATOM 675 C C . ALA A 1 88 ? -8.917 8.101 23.025 1.00 92.12 88 ALA A C 1
ATOM 677 O O . ALA A 1 88 ? -8.589 8.233 24.203 1.00 92.12 88 ALA A O 1
ATOM 678 N N . LYS A 1 89 ? -10.205 8.032 22.648 1.00 92.31 89 LYS A N 1
ATOM 679 C CA . LYS A 1 89 ? -11.334 8.081 23.599 1.00 92.31 89 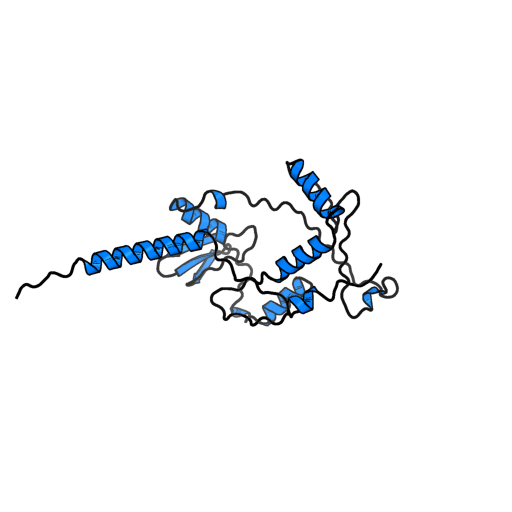LYS A CA 1
ATOM 680 C C . LYS A 1 89 ? -11.243 6.986 24.666 1.00 92.31 89 LYS A C 1
ATOM 682 O O . LYS A 1 89 ? -11.524 7.241 25.831 1.00 92.31 89 LYS A O 1
ATOM 687 N N . LYS A 1 90 ? -10.805 5.784 24.280 1.00 91.94 90 LYS A N 1
ATOM 688 C CA . LYS A 1 90 ? -10.595 4.645 25.191 1.00 91.94 90 LYS A CA 1
ATOM 689 C C . LYS A 1 90 ? -9.255 4.690 25.942 1.00 91.94 90 LYS A C 1
ATOM 691 O O . LYS A 1 90 ? -8.988 3.789 26.727 1.00 91.94 90 LYS A O 1
ATOM 696 N N . LYS A 1 91 ? -8.406 5.699 25.705 1.00 92.06 91 LYS A N 1
ATOM 697 C CA . LYS A 1 91 ? -7.028 5.802 26.230 1.00 92.06 91 LYS A CA 1
ATOM 698 C C . LYS A 1 91 ? -6.136 4.598 25.875 1.00 92.06 91 LYS A C 1
ATOM 700 O O . LYS A 1 91 ? -5.212 4.265 26.610 1.00 92.06 91 LYS A O 1
ATOM 705 N N . LEU A 1 92 ? -6.400 3.959 24.734 1.00 90.75 92 LEU A N 1
ATOM 706 C CA . LEU A 1 92 ? -5.663 2.791 24.230 1.00 90.75 92 LEU A CA 1
ATOM 707 C C . LEU A 1 92 ? -4.722 3.123 23.063 1.00 90.75 92 LEU A C 1
ATOM 709 O O . LEU A 1 92 ? -4.036 2.230 22.568 1.00 90.75 92 LEU A O 1
ATOM 713 N N . LEU A 1 93 ? -4.705 4.375 22.594 1.00 90.19 93 LEU A N 1
ATOM 714 C CA . LEU A 1 93 ? -3.837 4.799 21.496 1.00 90.19 93 LEU A CA 1
ATOM 715 C C . LEU A 1 93 ? -2.377 4.915 21.984 1.00 90.19 93 LEU A C 1
ATOM 717 O O . LEU A 1 93 ? -2.107 5.715 22.885 1.00 90.19 93 LEU A O 1
ATOM 721 N N . PRO A 1 94 ? -1.425 4.150 21.418 1.00 87.38 94 PRO A N 1
ATOM 722 C CA . PRO A 1 94 ? -0.010 4.300 21.739 1.00 87.38 94 PRO A CA 1
ATOM 723 C C . PRO A 1 94 ? 0.523 5.670 21.316 1.00 87.38 94 PRO A C 1
ATOM 725 O O . PRO A 1 94 ? 0.170 6.174 20.255 1.00 87.38 94 PRO A O 1
ATOM 728 N N . LYS A 1 95 ? 1.442 6.242 22.104 1.00 86.62 95 LYS A N 1
ATOM 729 C CA . LYS A 1 95 ? 2.057 7.545 21.788 1.00 86.62 95 LYS A CA 1
ATOM 730 C C . LYS A 1 95 ? 2.777 7.552 20.435 1.00 86.62 95 LYS A C 1
ATOM 732 O O . LYS A 1 95 ? 2.671 8.535 19.718 1.00 86.62 95 LYS A O 1
ATOM 737 N N . THR A 1 96 ? 3.432 6.444 20.083 1.00 85.12 96 THR A N 1
ATOM 738 C CA . THR A 1 96 ? 4.146 6.276 18.806 1.00 85.12 96 THR A CA 1
ATOM 739 C C . THR A 1 96 ? 3.226 6.377 17.594 1.00 85.12 96 THR A C 1
ATOM 741 O O . THR A 1 96 ? 3.650 6.831 16.543 1.00 85.12 96 THR A O 1
ATOM 744 N N . ASP A 1 97 ? 1.962 5.964 17.730 1.00 85.88 97 ASP A N 1
ATOM 745 C CA . ASP A 1 97 ? 0.993 5.988 16.629 1.00 85.88 97 ASP A CA 1
ATOM 746 C C . ASP A 1 97 ? 0.444 7.409 16.390 1.00 85.88 97 ASP A C 1
ATOM 748 O O . ASP A 1 97 ? -0.151 7.665 15.345 1.00 85.88 97 ASP A O 1
ATOM 752 N N . SER A 1 98 ? 0.647 8.328 17.343 1.00 82.44 98 SER A N 1
ATOM 753 C CA . SER A 1 98 ? 0.251 9.740 17.253 1.00 82.44 98 SER A CA 1
ATOM 754 C C . SER A 1 98 ? 1.321 10.636 16.624 1.00 82.44 98 SER A C 1
ATOM 756 O O . SER A 1 98 ? 1.065 11.821 16.425 1.00 82.44 98 SER A O 1
ATOM 758 N N . GLU A 1 99 ? 2.519 10.108 16.372 1.00 83.25 99 GLU A N 1
ATOM 759 C CA . GLU A 1 99 ? 3.607 10.854 15.741 1.00 83.25 99 GLU A CA 1
ATOM 760 C C . GLU A 1 99 ? 3.324 11.068 14.247 1.00 83.25 99 GLU A C 1
ATOM 762 O O . GLU A 1 99 ? 2.688 10.241 13.584 1.00 83.25 99 GLU A O 1
ATOM 767 N N . ASP A 1 100 ? 3.800 12.192 13.709 1.00 74.00 100 ASP A N 1
ATOM 768 C CA . ASP A 1 100 ? 3.671 12.479 12.284 1.00 74.00 100 ASP A CA 1
ATOM 769 C C . ASP A 1 100 ? 4.468 11.463 11.456 1.00 74.00 100 ASP A C 1
ATOM 771 O O . ASP A 1 100 ? 5.598 11.094 11.780 1.00 74.00 100 ASP A O 1
ATOM 775 N N . LEU A 1 101 ? 3.888 11.037 10.332 1.00 70.56 101 LEU A N 1
ATOM 776 C CA . LEU A 1 101 ? 4.575 10.168 9.386 1.00 70.56 101 LEU A CA 1
ATOM 777 C C . LEU A 1 101 ? 5.642 10.974 8.625 1.00 70.56 101 LEU A C 1
ATOM 779 O O . LEU A 1 101 ? 5.358 11.588 7.595 1.00 70.56 101 LEU A O 1
ATOM 783 N N . GLU A 1 102 ? 6.879 10.963 9.115 1.00 65.88 102 GLU A N 1
ATOM 784 C CA . GLU A 1 102 ? 8.026 11.573 8.436 1.00 65.88 102 GLU A CA 1
ATOM 785 C C . GLU A 1 102 ? 8.475 10.718 7.233 1.00 65.88 102 GLU A C 1
ATOM 787 O O . GLU A 1 102 ? 9.403 9.913 7.306 1.00 65.88 102 GLU A O 1
ATOM 792 N N . LEU A 1 103 ? 7.818 10.879 6.082 1.00 57.62 103 LEU A N 1
ATOM 793 C CA . LEU A 1 103 ? 8.296 10.322 4.811 1.00 57.62 103 LEU A CA 1
ATOM 794 C C . LEU A 1 103 ? 9.359 11.253 4.209 1.00 57.62 103 LEU A C 1
ATOM 796 O O . LEU A 1 103 ? 9.057 12.234 3.536 1.00 57.62 103 LEU A O 1
ATOM 800 N N . GLY A 1 104 ? 10.629 10.946 4.475 1.00 53.34 104 GLY A N 1
ATOM 801 C CA . GLY A 1 104 ? 11.791 11.754 4.084 1.00 53.34 104 GLY A CA 1
ATOM 802 C C . GLY A 1 104 ? 12.254 11.615 2.628 1.00 53.34 104 GLY A C 1
ATOM 803 O O . GLY A 1 104 ? 13.459 11.672 2.379 1.00 53.34 104 GLY A O 1
ATOM 804 N N . TYR A 1 105 ? 11.355 11.404 1.663 1.00 58.09 105 TYR A N 1
ATOM 805 C CA . TYR A 1 105 ? 11.729 11.349 0.248 1.00 58.09 105 TYR A CA 1
ATOM 806 C C . TYR A 1 105 ? 10.645 11.939 -0.660 1.00 58.09 105 TYR A C 1
ATOM 808 O O . TYR A 1 105 ? 9.455 11.705 -0.476 1.00 58.09 105 TYR A O 1
ATOM 816 N N . ILE A 1 106 ? 11.077 12.708 -1.660 1.00 49.81 1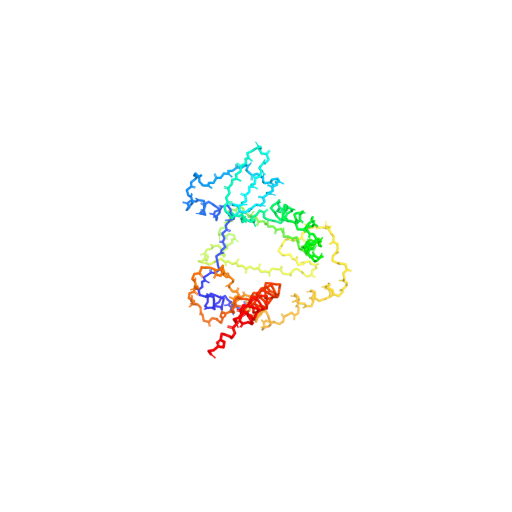06 ILE A N 1
ATOM 817 C CA . ILE A 1 106 ? 10.233 13.186 -2.758 1.00 49.81 106 ILE A CA 1
ATOM 818 C C . ILE A 1 106 ? 10.565 12.301 -3.955 1.00 49.81 106 ILE A C 1
ATOM 820 O O . ILE A 1 106 ? 11.720 12.252 -4.363 1.00 49.81 106 ILE A O 1
ATOM 824 N N . VAL A 1 107 ? 9.581 11.593 -4.504 1.00 54.75 107 VAL A N 1
ATOM 825 C CA . VAL A 1 107 ? 9.736 10.864 -5.771 1.00 54.75 107 VAL A CA 1
ATOM 826 C C . VAL A 1 107 ? 9.222 11.766 -6.886 1.00 54.75 107 VAL A C 1
ATOM 828 O O . VAL A 1 107 ? 8.069 12.189 -6.830 1.00 54.75 107 VAL A O 1
ATOM 831 N N . MET A 1 108 ? 10.041 12.047 -7.900 1.00 51.34 108 MET A N 1
ATOM 832 C CA . MET A 1 108 ? 9.525 12.517 -9.186 1.00 51.34 108 MET A CA 1
ATOM 833 C C . MET A 1 108 ? 9.461 11.315 -10.113 1.00 51.34 108 MET A C 1
ATOM 835 O O . MET A 1 108 ? 10.455 10.624 -10.333 1.00 51.34 108 MET A O 1
ATOM 839 N N . VAL A 1 109 ? 8.273 11.059 -10.636 1.00 64.44 109 VAL A N 1
ATOM 840 C CA . VAL A 1 109 ? 8.060 10.056 -11.672 1.00 64.44 109 VAL A CA 1
ATOM 841 C C . VAL A 1 109 ? 7.807 10.817 -12.964 1.00 64.44 109 VAL A C 1
ATOM 843 O O . VAL A 1 109 ? 6.951 11.698 -12.994 1.00 64.44 109 VAL A O 1
ATOM 846 N N . GLY A 1 110 ? 8.569 10.499 -14.006 1.00 64.81 110 GLY A N 1
ATOM 847 C CA . GLY A 1 110 ? 8.339 10.978 -15.364 1.00 64.81 110 GLY A CA 1
ATOM 848 C C . GLY A 1 110 ? 8.057 9.784 -16.264 1.00 64.81 110 GLY A C 1
ATOM 849 O O . GLY A 1 110 ? 8.782 8.794 -16.203 1.00 64.81 110 GLY A O 1
ATOM 850 N N . VAL A 1 111 ? 7.005 9.877 -17.070 1.00 72.12 111 VAL A N 1
ATOM 851 C CA . VAL A 1 111 ? 6.725 8.940 -18.162 1.00 72.12 111 VAL A CA 1
ATOM 852 C C . VAL A 1 111 ? 6.932 9.726 -19.448 1.00 72.12 111 VAL A C 1
ATOM 854 O O . VAL A 1 111 ? 6.478 10.866 -19.541 1.00 72.12 111 VAL A O 1
ATOM 857 N N . THR A 1 112 ? 7.679 9.167 -20.393 1.00 78.75 112 THR A N 1
ATOM 858 C CA . THR A 1 112 ? 7.846 9.768 -21.718 1.00 78.75 112 THR A CA 1
ATOM 859 C C . THR A 1 112 ? 6.781 9.220 -22.659 1.00 78.75 112 THR A C 1
ATOM 861 O O . THR A 1 112 ? 6.272 8.120 -22.444 1.00 78.75 112 THR A O 1
ATOM 864 N N . ASP A 1 113 ? 6.503 9.943 -23.739 1.00 82.38 113 ASP A N 1
ATOM 865 C CA . ASP A 1 113 ? 5.843 9.354 -24.904 1.00 82.38 113 ASP A CA 1
ATOM 866 C C . ASP A 1 113 ? 6.712 8.226 -25.503 1.00 82.38 113 ASP A C 1
ATOM 868 O O . ASP A 1 113 ? 7.910 8.144 -25.182 1.00 82.38 113 ASP A O 1
ATOM 872 N N . PRO A 1 114 ? 6.144 7.347 -26.355 1.00 82.38 114 PRO A N 1
ATOM 873 C CA . PRO A 1 114 ? 6.912 6.329 -27.062 1.00 82.38 114 PRO A CA 1
ATOM 874 C C . PRO A 1 114 ? 8.150 6.930 -27.735 1.00 82.38 114 PRO A C 1
ATOM 876 O O . PRO A 1 114 ? 8.068 7.900 -28.489 1.00 82.38 114 PRO A O 1
ATOM 879 N N . LEU A 1 115 ? 9.314 6.372 -27.410 1.00 84.12 115 LEU A N 1
ATOM 880 C CA . LEU A 1 115 ? 10.606 6.849 -27.887 1.00 84.12 115 LEU A CA 1
ATOM 881 C C . LEU A 1 115 ? 10.980 6.153 -29.205 1.00 84.12 115 LEU A C 1
ATOM 883 O O . LEU A 1 115 ? 10.655 4.989 -29.411 1.00 84.12 115 LEU A O 1
ATOM 887 N N . ASP A 1 116 ? 11.692 6.861 -30.084 1.00 87.38 116 ASP A N 1
ATOM 888 C CA . ASP A 1 116 ? 12.179 6.304 -31.353 1.00 87.38 116 ASP A CA 1
ATOM 889 C C . ASP A 1 116 ? 13.287 5.264 -31.120 1.00 87.38 116 ASP A C 1
ATOM 891 O O . ASP A 1 116 ? 14.363 5.580 -30.600 1.00 87.38 116 ASP A O 1
ATOM 895 N N . GLU A 1 117 ? 13.045 4.031 -31.558 1.00 89.94 117 GLU A N 1
ATOM 896 C CA . GLU A 1 117 ? 13.974 2.905 -31.443 1.00 89.94 117 GLU A CA 1
ATOM 897 C C . GLU A 1 117 ? 15.291 3.106 -32.207 1.00 89.94 117 GLU A C 1
ATOM 899 O O . GLU A 1 117 ? 16.299 2.479 -31.879 1.00 89.94 117 GLU A O 1
ATOM 904 N N . ASN A 1 118 ? 15.321 3.959 -33.236 1.00 90.62 118 ASN A N 1
ATOM 905 C CA . ASN A 1 118 ? 16.562 4.260 -33.955 1.00 90.62 118 ASN A CA 1
ATOM 906 C C . ASN A 1 118 ? 17.469 5.189 -33.147 1.00 90.62 118 ASN A C 1
ATOM 908 O O . ASN A 1 118 ? 18.693 5.079 -33.210 1.00 90.62 118 ASN A O 1
ATOM 912 N N . LYS A 1 119 ? 16.865 6.086 -32.364 1.00 89.25 119 LYS A N 1
ATOM 913 C CA . LYS A 1 119 ? 17.573 6.991 -31.457 1.00 89.25 119 LYS A CA 1
ATOM 914 C C . LYS A 1 119 ? 17.977 6.300 -30.151 1.00 89.25 119 LYS A C 1
ATOM 916 O O . LYS A 1 119 ? 19.004 6.663 -29.581 1.00 89.25 119 LYS A O 1
ATOM 921 N N . TYR A 1 120 ? 17.193 5.321 -29.698 1.00 84.62 120 TYR A N 1
ATOM 922 C CA . TYR A 1 120 ? 17.422 4.550 -28.472 1.00 84.62 120 TYR A CA 1
ATOM 923 C C . TYR A 1 120 ? 17.428 3.042 -28.778 1.00 84.62 120 TYR A C 1
ATOM 925 O O . TYR A 1 120 ? 16.403 2.375 -28.608 1.00 84.62 120 TYR A O 1
ATOM 933 N N . PRO A 1 121 ? 18.567 2.483 -29.230 1.00 84.69 121 PRO A N 1
ATOM 934 C CA . PRO A 1 121 ? 18.666 1.079 -29.630 1.00 84.69 121 PRO A CA 1
ATOM 935 C C . PRO A 1 121 ? 18.314 0.095 -28.511 1.00 84.69 121 PRO A C 1
ATOM 937 O O . PRO A 1 121 ? 17.852 -1.005 -28.800 1.00 84.69 121 PRO A O 1
ATOM 940 N N . GLU A 1 122 ? 18.484 0.491 -27.244 1.00 79.81 122 GLU A N 1
ATOM 941 C CA . GLU A 1 122 ? 18.135 -0.326 -26.075 1.00 79.81 122 GLU A CA 1
ATOM 942 C C . GLU A 1 122 ? 16.644 -0.687 -25.999 1.00 79.81 122 GLU A C 1
ATOM 944 O O . GLU A 1 122 ? 16.281 -1.618 -25.287 1.00 79.81 122 GLU A O 1
ATOM 949 N N . LEU A 1 123 ? 15.773 0.022 -26.725 1.00 79.44 123 LEU A N 1
ATOM 950 C CA . LEU A 1 123 ? 14.344 -0.298 -26.806 1.00 79.44 123 LEU A CA 1
ATOM 951 C C . LEU A 1 123 ? 14.059 -1.574 -27.608 1.00 79.44 123 LEU A C 1
ATOM 953 O O . LEU A 1 123 ? 12.982 -2.142 -27.463 1.00 79.44 123 LEU A O 1
ATOM 957 N N . LYS A 1 124 ? 15.011 -2.034 -28.430 1.00 81.12 124 LYS A N 1
ATOM 958 C CA . LYS A 1 124 ? 14.879 -3.262 -29.233 1.00 81.12 124 LYS A CA 1
ATOM 959 C C . LYS A 1 124 ? 15.167 -4.532 -28.433 1.00 81.12 124 LYS A C 1
ATOM 961 O O . LYS A 1 124 ? 14.954 -5.636 -28.934 1.00 81.12 124 LYS A O 1
ATOM 966 N N . ASP A 1 125 ? 15.669 -4.392 -27.211 1.00 79.56 125 ASP A N 1
ATOM 967 C CA . ASP A 1 125 ? 15.994 -5.526 -26.360 1.00 79.56 125 ASP A CA 1
ATOM 968 C C . ASP A 1 125 ? 14.725 -6.199 -25.820 1.00 79.56 125 ASP A C 1
ATOM 970 O O . ASP A 1 125 ? 13.723 -5.561 -25.512 1.00 79.56 125 ASP A O 1
ATOM 974 N N . THR A 1 126 ? 14.786 -7.514 -25.603 1.00 76.19 126 THR A N 1
ATOM 975 C CA . THR A 1 126 ? 13.676 -8.285 -25.012 1.00 76.19 126 THR A CA 1
ATOM 976 C C . THR A 1 126 ? 13.514 -8.067 -23.502 1.00 76.19 126 THR A C 1
ATOM 978 O O . THR A 1 126 ? 12.762 -8.792 -22.850 1.00 76.19 126 THR A O 1
ATOM 981 N N . HIS A 1 127 ? 14.273 -7.141 -22.913 1.00 69.50 127 HIS A N 1
ATOM 982 C CA . HIS A 1 127 ? 14.296 -6.877 -21.480 1.00 69.50 127 HIS A CA 1
ATOM 983 C C . HIS A 1 127 ? 14.349 -5.376 -21.198 1.00 69.50 127 HIS A C 1
ATOM 985 O O . HIS A 1 127 ? 14.954 -4.599 -21.931 1.00 69.50 127 HIS A O 1
ATOM 991 N N . THR A 1 128 ? 13.729 -4.968 -20.092 1.00 68.94 128 THR A N 1
ATOM 992 C CA . THR A 1 128 ? 13.695 -3.565 -19.682 1.00 68.94 128 THR A CA 1
ATOM 993 C C . THR A 1 128 ? 15.005 -3.161 -19.018 1.00 68.94 128 THR A C 1
ATOM 995 O O . THR A 1 128 ? 15.434 -3.759 -18.028 1.00 68.94 128 THR A O 1
ATOM 998 N N . HIS A 1 129 ? 15.606 -2.078 -19.503 1.00 68.75 129 HIS A N 1
ATOM 999 C CA . HIS A 1 129 ? 16.785 -1.480 -18.885 1.00 68.75 129 HIS A CA 1
ATOM 1000 C C . HIS A 1 129 ? 16.399 -0.610 -17.688 1.00 68.75 129 HIS A C 1
ATOM 1002 O O . HIS A 1 129 ? 15.809 0.456 -17.848 1.00 68.75 129 HIS A O 1
ATOM 1008 N N . PHE A 1 130 ? 16.795 -1.014 -16.480 1.00 66.25 130 PHE A N 1
ATOM 1009 C CA . PHE A 1 130 ? 16.721 -0.162 -15.292 1.00 66.25 130 PHE A CA 1
ATOM 1010 C C . PHE A 1 130 ? 18.111 0.394 -14.959 1.00 66.25 130 PHE A C 1
ATOM 1012 O O . PHE A 1 130 ? 19.045 -0.355 -14.658 1.00 66.25 130 PHE A O 1
ATOM 1019 N N . ARG A 1 131 ? 18.262 1.724 -15.017 1.00 61.34 131 ARG A N 1
ATOM 1020 C CA . ARG A 1 131 ? 19.497 2.427 -14.642 1.00 61.34 131 ARG A CA 1
ATOM 1021 C C . ARG A 1 131 ? 19.231 3.344 -13.457 1.00 61.34 131 ARG A C 1
ATOM 1023 O O . ARG A 1 131 ? 18.387 4.232 -13.519 1.00 61.34 131 ARG A O 1
ATOM 1030 N N . GLN A 1 132 ? 19.998 3.156 -12.391 1.00 60.44 132 GLN A N 1
ATOM 1031 C CA . GLN A 1 132 ? 20.031 4.094 -11.279 1.00 60.44 132 GLN A CA 1
ATOM 1032 C C . GLN A 1 132 ? 21.165 5.091 -11.514 1.00 60.44 132 GLN A C 1
ATOM 1034 O O . GLN A 1 132 ? 22.336 4.714 -11.494 1.00 60.44 132 GLN A O 1
ATOM 1039 N N . VAL A 1 133 ? 20.821 6.360 -11.735 1.00 54.78 133 VAL A N 1
ATOM 1040 C CA . VAL A 1 133 ? 21.805 7.438 -11.866 1.00 54.78 133 VAL A CA 1
ATOM 1041 C C . VAL A 1 133 ? 21.897 8.184 -10.537 1.00 54.78 133 VAL A C 1
ATOM 1043 O O . VAL A 1 133 ? 20.927 8.744 -10.031 1.00 54.78 133 VAL A O 1
ATOM 1046 N N . LEU A 1 134 ? 23.083 8.158 -9.941 1.00 57.97 134 LEU A N 1
ATOM 1047 C CA . LEU A 1 134 ? 23.437 8.948 -8.769 1.00 57.97 134 LEU A CA 1
ATOM 1048 C C . LEU A 1 134 ? 24.214 10.161 -9.282 1.00 57.97 134 LEU A C 1
ATOM 1050 O O . LEU A 1 134 ? 25.302 9.997 -9.818 1.00 57.97 134 LEU A O 1
ATOM 1054 N N . GLY A 1 135 ? 23.640 11.362 -9.205 1.00 49.09 135 GLY A N 1
ATOM 1055 C CA . GLY A 1 135 ? 24.336 12.568 -9.654 1.00 49.09 135 GLY A CA 1
ATOM 1056 C C . GLY A 1 135 ? 25.336 13.067 -8.608 1.00 49.09 135 GLY A C 1
ATOM 1057 O O . GLY A 1 135 ? 25.027 13.092 -7.416 1.00 49.09 135 GLY A O 1
ATOM 1058 N N . ASP A 1 136 ? 26.493 13.554 -9.066 1.00 47.31 136 ASP A N 1
ATOM 1059 C CA . ASP A 1 136 ? 27.635 13.981 -8.231 1.00 47.31 136 ASP A CA 1
ATOM 1060 C C . ASP A 1 136 ? 27.331 15.121 -7.239 1.00 47.31 136 ASP A C 1
ATOM 1062 O O . ASP A 1 136 ? 28.080 15.353 -6.291 1.00 47.31 136 ASP A O 1
ATOM 1066 N N . LYS A 1 137 ? 26.226 15.854 -7.432 1.00 41.91 137 LYS A N 1
ATOM 1067 C CA . LYS A 1 137 ? 25.768 16.923 -6.517 1.00 41.91 137 LYS A CA 1
ATOM 1068 C C . LYS A 1 137 ? 24.317 16.768 -6.053 1.00 41.91 137 LYS A C 1
ATOM 1070 O O . LYS A 1 137 ? 23.906 17.444 -5.113 1.00 41.91 137 LYS A O 1
ATOM 1075 N N . CYS A 1 138 ? 23.563 15.865 -6.678 1.00 35.00 138 CYS A N 1
ATOM 1076 C CA . CYS A 1 138 ? 22.163 15.568 -6.398 1.00 35.00 138 CYS A CA 1
ATOM 1077 C C . CYS A 1 138 ? 21.884 14.120 -6.803 1.00 35.00 138 CYS A C 1
ATOM 1079 O O . CYS A 1 138 ? 22.044 13.760 -7.967 1.00 35.00 138 CYS A O 1
ATOM 1081 N N . ILE A 1 139 ? 21.401 13.305 -5.868 1.00 38.44 139 ILE A N 1
ATOM 1082 C CA . ILE A 1 139 ? 20.831 11.997 -6.196 1.00 38.44 139 ILE A CA 1
ATOM 1083 C C . ILE A 1 139 ? 19.579 12.260 -7.043 1.00 38.44 139 ILE A C 1
ATOM 1085 O O . ILE A 1 139 ? 18.611 12.825 -6.537 1.00 38.44 139 ILE A O 1
ATOM 1089 N N . ALA A 1 140 ? 19.608 11.902 -8.326 1.00 33.22 140 ALA A N 1
ATOM 1090 C CA . ALA A 1 140 ? 18.491 12.085 -9.240 1.00 33.22 140 ALA A CA 1
ATOM 1091 C C . ALA A 1 140 ? 18.225 10.792 -10.028 1.00 33.22 140 ALA A C 1
ATOM 1093 O O . ALA A 1 140 ? 18.802 10.576 -11.085 1.00 33.22 140 ALA A O 1
ATOM 1094 N N . LEU A 1 141 ? 17.245 10.004 -9.576 1.00 39.72 141 LEU A N 1
ATOM 1095 C CA . LEU A 1 141 ? 16.110 9.718 -10.456 1.00 39.72 141 LEU A CA 1
ATOM 1096 C C . LEU A 1 141 ? 15.220 10.954 -10.320 1.00 39.72 141 LEU A C 1
ATOM 1098 O O . LEU A 1 141 ? 14.528 11.044 -9.319 1.00 39.72 141 LEU A O 1
ATOM 1102 N N . ALA A 1 142 ? 15.400 11.955 -11.192 1.00 28.69 142 ALA A N 1
ATOM 1103 C CA . ALA A 1 142 ? 14.765 13.282 -11.152 1.00 28.69 142 ALA A CA 1
ATOM 1104 C C . ALA A 1 142 ? 14.278 13.732 -9.749 1.00 28.69 142 ALA A C 1
ATOM 1106 O O . ALA A 1 142 ? 13.171 13.433 -9.342 1.00 28.69 142 ALA A O 1
ATOM 1107 N N . ILE A 1 143 ? 15.064 14.482 -8.970 1.00 34.44 143 ILE A N 1
ATOM 1108 C CA . ILE A 1 143 ? 14.541 15.177 -7.775 1.00 34.44 143 ILE A CA 1
ATOM 1109 C C . ILE A 1 143 ? 15.059 16.614 -7.788 1.00 34.44 143 ILE A C 1
ATOM 1111 O O . ILE A 1 143 ? 16.177 16.909 -7.372 1.00 34.44 143 ILE A O 1
ATOM 1115 N N . ARG A 1 144 ? 14.202 17.526 -8.245 1.00 24.77 144 ARG A N 1
ATOM 1116 C CA . ARG A 1 144 ? 14.153 18.924 -7.805 1.00 24.77 144 ARG A CA 1
ATOM 1117 C C . ARG A 1 144 ? 12.771 19.126 -7.190 1.00 24.77 144 ARG A C 1
ATOM 1119 O O . ARG A 1 144 ? 11.785 19.046 -7.903 1.00 24.77 144 ARG A O 1
ATOM 1126 N N . CYS A 1 145 ? 12.677 19.398 -5.896 1.00 25.52 145 CYS A N 1
ATOM 1127 C CA . CYS A 1 145 ? 12.664 20.764 -5.377 1.00 25.52 145 CYS A CA 1
ATOM 1128 C C . CYS A 1 145 ? 12.495 20.745 -3.848 1.00 25.52 145 CYS A C 1
ATOM 1130 O O . CYS A 1 145 ? 12.058 19.768 -3.248 1.00 25.52 145 CYS A O 1
ATOM 1132 N N . CYS A 1 146 ? 12.909 21.846 -3.238 1.00 30.59 146 CYS A N 1
ATOM 1133 C CA . CYS A 1 146 ? 12.913 22.149 -1.815 1.00 30.59 146 CYS A CA 1
ATOM 1134 C C . CYS A 1 146 ? 11.511 22.003 -1.186 1.00 30.59 146 CYS A C 1
ATOM 1136 O O . CYS A 1 146 ? 10.586 22.597 -1.723 1.00 30.59 146 CYS A O 1
ATOM 1138 N N . HIS A 1 147 ? 11.358 21.284 -0.059 1.00 33.62 147 HIS A N 1
ATOM 1139 C CA . HIS A 1 147 ? 10.844 21.842 1.212 1.00 33.62 147 HIS A CA 1
ATOM 1140 C C . HIS A 1 147 ? 10.631 20.775 2.316 1.00 33.62 147 HIS A C 1
ATOM 1142 O O . HIS A 1 147 ? 9.585 20.143 2.410 1.00 33.62 147 HIS A O 1
ATOM 1148 N N . LYS A 1 148 ? 11.662 20.633 3.160 1.00 35.31 148 LYS A N 1
ATOM 1149 C CA . LYS A 1 148 ? 11.726 20.345 4.615 1.00 35.31 148 LYS A CA 1
ATOM 1150 C C . LYS A 1 148 ? 13.008 19.554 4.858 1.00 35.31 148 LYS A C 1
ATOM 1152 O O . LYS A 1 148 ? 13.115 18.373 4.551 1.00 35.31 148 LYS A O 1
ATOM 1157 N N . GLN A 1 149 ? 14.030 20.278 5.306 1.00 44.22 149 GLN A N 1
ATOM 1158 C CA . GLN A 1 149 ? 15.377 19.755 5.489 1.00 44.22 149 GLN A CA 1
ATOM 1159 C C . GLN A 1 149 ? 15.385 18.550 6.433 1.00 44.22 149 GLN A C 1
ATOM 1161 O O . GLN A 1 149 ? 14.938 18.647 7.572 1.00 44.22 149 GLN A O 1
ATOM 1166 N N . VAL A 1 150 ? 15.992 17.458 5.973 1.00 49.19 150 VAL A N 1
ATOM 1167 C CA . VAL A 1 150 ? 16.590 16.424 6.824 1.00 49.19 150 VAL A CA 1
ATOM 1168 C C . VAL A 1 150 ? 17.539 17.135 7.799 1.00 49.19 150 VAL A C 1
ATOM 1170 O O . VAL A 1 150 ? 18.586 17.639 7.385 1.00 49.19 150 VAL A O 1
ATOM 1173 N N . LYS A 1 151 ? 17.130 17.278 9.067 1.00 51.28 151 LYS A N 1
ATOM 1174 C CA . LYS A 1 151 ? 17.743 18.217 10.029 1.00 51.28 151 LYS A CA 1
ATOM 1175 C C . LYS A 1 151 ? 19.121 17.787 10.554 1.00 51.28 151 LYS A C 1
ATOM 1177 O O . LYS A 1 151 ? 19.805 18.608 11.156 1.00 51.28 151 LYS A O 1
ATOM 1182 N N . LYS A 1 152 ? 19.562 16.539 10.354 1.00 64.69 152 LYS A N 1
ATOM 1183 C CA . LYS A 1 152 ? 20.800 16.023 10.970 1.00 64.69 152 LYS A CA 1
ATOM 1184 C C . LYS A 1 152 ? 21.954 15.913 9.970 1.00 64.69 152 LYS A C 1
ATOM 1186 O O . LYS A 1 152 ? 21.865 15.233 8.949 1.00 64.69 152 LYS A O 1
ATOM 1191 N N . LEU A 1 153 ? 23.081 16.553 10.296 1.00 70.69 153 LEU A N 1
ATOM 1192 C CA . LEU A 1 153 ? 24.329 16.468 9.526 1.00 70.69 153 LEU A CA 1
ATOM 1193 C C . LEU A 1 153 ? 24.833 15.017 9.410 1.00 70.69 153 LEU A C 1
ATOM 1195 O O . LEU A 1 153 ? 25.308 14.618 8.349 1.00 70.69 153 LEU A O 1
ATOM 1199 N N . SER A 1 154 ? 24.651 14.211 10.461 1.00 74.06 154 SER A N 1
ATOM 1200 C CA . SER A 1 154 ? 25.011 12.789 10.478 1.00 74.06 154 SER A CA 1
ATOM 1201 C C . SER A 1 154 ? 24.271 11.974 9.415 1.00 74.06 154 SER A C 1
ATOM 1203 O O . SER A 1 154 ? 24.892 11.169 8.730 1.00 74.06 154 SER A O 1
ATOM 1205 N N . GLU A 1 155 ? 22.977 12.221 9.202 1.00 68.19 155 GLU A N 1
ATOM 1206 C CA . GLU A 1 155 ? 22.180 11.532 8.177 1.00 68.19 155 GLU A CA 1
ATOM 1207 C C . GLU A 1 155 ? 22.625 11.915 6.763 1.00 68.19 155 GLU A C 1
ATOM 1209 O O . GLU A 1 155 ? 22.646 11.072 5.868 1.00 68.19 155 GLU A O 1
ATOM 1214 N N . ARG A 1 156 ? 23.044 13.171 6.550 1.00 65.69 156 ARG A N 1
ATOM 1215 C CA . ARG A 1 156 ? 23.610 13.621 5.267 1.00 65.69 156 ARG A CA 1
ATOM 1216 C C . ARG A 1 156 ? 24.943 12.940 4.971 1.00 65.69 156 ARG A C 1
ATOM 1218 O O . ARG A 1 156 ? 25.138 12.481 3.848 1.00 65.69 156 ARG A O 1
ATOM 1225 N N . ILE A 1 157 ? 25.831 12.872 5.963 1.00 75.12 157 ILE A N 1
ATOM 1226 C CA . ILE A 1 157 ? 27.140 12.217 5.837 1.00 75.12 157 ILE A CA 1
ATOM 1227 C C . ILE A 1 157 ? 26.954 10.716 5.608 1.00 75.12 157 ILE A C 1
ATOM 1229 O O . ILE A 1 157 ? 27.505 10.179 4.650 1.00 75.12 157 ILE A O 1
ATOM 1233 N N . PHE A 1 158 ? 26.119 10.056 6.416 1.00 72.88 158 PHE A N 1
ATOM 1234 C CA . PHE A 1 158 ? 25.812 8.633 6.271 1.00 72.88 158 PHE A CA 1
ATOM 1235 C C . PHE A 1 158 ? 25.221 8.323 4.897 1.00 72.88 158 PHE A C 1
ATOM 1237 O O . PHE A 1 158 ? 25.676 7.403 4.226 1.00 72.88 158 PHE A O 1
ATOM 1244 N N . ARG A 1 159 ? 24.260 9.131 4.435 1.00 68.25 159 ARG A N 1
ATOM 1245 C CA . ARG A 1 159 ? 23.667 8.995 3.103 1.00 68.25 159 ARG A CA 1
ATOM 1246 C C . ARG A 1 159 ? 24.715 9.127 1.999 1.00 68.25 159 ARG A C 1
ATOM 1248 O O . ARG A 1 159 ? 24.760 8.290 1.106 1.00 68.25 159 ARG A O 1
ATOM 1255 N N . ASN A 1 160 ? 25.559 10.155 2.064 1.00 68.88 160 ASN A N 1
ATOM 1256 C CA . ASN A 1 160 ? 26.620 10.372 1.082 1.00 68.88 160 ASN A CA 1
ATOM 1257 C C . ASN A 1 160 ? 27.601 9.189 1.048 1.00 68.88 160 ASN A C 1
ATOM 1259 O O . ASN A 1 160 ? 27.969 8.713 -0.021 1.00 68.88 160 ASN A O 1
ATOM 1263 N N . MET A 1 161 ? 27.967 8.673 2.223 1.00 72.31 161 MET A N 1
ATOM 1264 C CA . MET A 1 161 ? 28.826 7.502 2.359 1.00 72.31 161 MET A CA 1
ATOM 1265 C C . MET A 1 161 ? 28.166 6.239 1.784 1.00 72.31 161 MET A C 1
ATOM 1267 O O . MET A 1 161 ? 28.772 5.539 0.978 1.00 72.31 161 MET A O 1
ATOM 1271 N N . MET A 1 162 ? 26.908 5.972 2.142 1.00 66.81 162 MET A N 1
ATOM 1272 C CA . MET A 1 162 ? 26.150 4.808 1.673 1.00 66.81 162 MET A CA 1
ATOM 1273 C C . MET A 1 162 ? 25.910 4.813 0.167 1.00 66.81 162 MET A C 1
ATOM 1275 O O . MET A 1 162 ? 25.978 3.764 -0.458 1.00 66.81 162 MET A O 1
ATOM 1279 N N . PHE A 1 163 ? 25.625 5.959 -0.444 1.00 65.75 163 PHE A N 1
ATOM 1280 C CA . PHE A 1 163 ? 25.312 5.975 -1.872 1.00 65.75 163 PHE A CA 1
ATOM 1281 C C . PHE A 1 163 ? 26.552 6.048 -2.767 1.00 65.75 163 PHE A C 1
ATOM 1283 O O . PHE A 1 163 ? 26.550 5.414 -3.820 1.00 65.75 163 PHE A O 1
ATOM 1290 N N . ASN A 1 164 ? 27.618 6.735 -2.342 1.00 67.69 164 ASN A N 1
ATOM 1291 C CA . ASN A 1 164 ? 28.808 6.918 -3.183 1.00 67.69 164 ASN A CA 1
ATOM 1292 C C . ASN A 1 164 ? 29.902 5.876 -2.930 1.00 67.69 164 ASN A C 1
ATOM 1294 O O . ASN A 1 164 ? 30.650 5.548 -3.845 1.00 67.69 164 ASN A O 1
ATOM 1298 N N . TYR A 1 165 ? 29.993 5.337 -1.711 1.00 73.81 165 TYR A N 1
ATOM 1299 C CA . TYR A 1 165 ? 31.105 4.473 -1.303 1.00 73.81 165 TYR A CA 1
ATOM 1300 C C . TYR A 1 165 ? 30.675 3.055 -0.918 1.00 73.81 165 TYR A C 1
ATOM 1302 O O . TYR A 1 165 ? 31.512 2.276 -0.469 1.00 73.81 165 TYR A O 1
ATOM 1310 N N . MET A 1 166 ? 29.399 2.681 -1.082 1.00 73.50 166 MET A N 1
ATOM 1311 C CA . MET A 1 166 ? 28.963 1.324 -0.747 1.00 73.50 166 MET A CA 1
ATOM 1312 C C . MET A 1 166 ? 29.538 0.302 -1.745 1.00 73.50 166 MET A C 1
ATOM 1314 O O . MET A 1 166 ? 29.166 0.316 -2.926 1.00 73.50 166 MET A O 1
ATOM 1318 N N . PRO A 1 167 ? 30.409 -0.618 -1.287 1.00 79.81 167 PRO A N 1
ATOM 1319 C CA . PRO A 1 167 ? 30.996 -1.642 -2.137 1.00 79.81 167 PRO A CA 1
ATOM 1320 C C . PRO A 1 167 ? 29.925 -2.589 -2.686 1.00 79.81 167 PRO A C 1
ATOM 1322 O O . PRO A 1 167 ? 28.899 -2.848 -2.049 1.00 79.81 167 PRO A O 1
ATOM 1325 N N . ALA A 1 168 ? 30.179 -3.148 -3.871 1.00 74.12 168 ALA A N 1
ATOM 1326 C CA . ALA A 1 168 ? 29.209 -3.968 -4.596 1.00 74.12 168 ALA A CA 1
ATOM 1327 C C . ALA A 1 168 ? 28.686 -5.164 -3.778 1.00 74.12 168 ALA A C 1
ATOM 1329 O O . ALA A 1 168 ? 27.490 -5.441 -3.822 1.00 74.12 168 ALA A O 1
ATOM 1330 N N . PHE A 1 169 ? 29.535 -5.816 -2.973 1.00 75.06 169 PHE A N 1
ATOM 1331 C CA . PHE A 1 169 ? 29.118 -6.954 -2.144 1.00 75.06 169 PHE A CA 1
ATOM 1332 C C . PHE A 1 169 ? 28.073 -6.571 -1.080 1.00 75.06 169 PHE A C 1
ATOM 1334 O O . PHE A 1 169 ? 27.149 -7.343 -0.823 1.00 75.06 169 PHE A O 1
ATOM 1341 N N . LEU A 1 170 ? 28.168 -5.366 -0.494 1.00 75.19 170 LEU A N 1
ATOM 1342 C CA . LEU A 1 170 ? 27.165 -4.868 0.455 1.00 75.19 170 LEU A CA 1
ATOM 1343 C C . LEU A 1 170 ? 25.846 -4.553 -0.251 1.00 75.19 170 LEU A C 1
ATOM 1345 O O . LEU A 1 170 ? 24.789 -4.868 0.294 1.00 75.19 170 LEU A O 1
ATOM 1349 N N . ARG A 1 171 ? 25.898 -4.012 -1.479 1.00 69.38 171 ARG A N 1
ATOM 1350 C CA . ARG A 1 171 ? 24.693 -3.795 -2.299 1.00 69.38 171 ARG A CA 1
ATOM 1351 C C . ARG A 1 171 ? 23.974 -5.106 -2.570 1.00 69.38 171 ARG A C 1
ATOM 1353 O O . ARG A 1 171 ? 22.793 -5.218 -2.265 1.00 69.38 171 ARG A O 1
ATOM 1360 N N . VAL A 1 172 ? 24.690 -6.104 -3.089 1.00 72.38 172 VAL A N 1
ATOM 1361 C CA . VAL A 1 172 ? 24.121 -7.420 -3.419 1.00 72.38 172 VAL A CA 1
ATOM 1362 C C . VAL A 1 172 ? 23.519 -8.076 -2.177 1.00 72.38 172 VAL A C 1
ATOM 1364 O O . VAL A 1 172 ? 22.378 -8.522 -2.226 1.00 72.38 172 VAL A O 1
ATOM 1367 N N . ARG A 1 173 ? 24.217 -8.052 -1.033 1.00 76.75 173 ARG A N 1
ATOM 1368 C CA . ARG A 1 173 ? 23.688 -8.583 0.235 1.00 76.75 173 ARG A CA 1
ATOM 1369 C C . ARG A 1 173 ? 22.418 -7.858 0.691 1.00 76.75 173 ARG A C 1
ATOM 1371 O O . ARG A 1 173 ? 21.493 -8.504 1.176 1.00 76.75 173 ARG A O 1
ATOM 1378 N N . HIS A 1 174 ? 22.366 -6.534 0.549 1.00 73.25 174 HIS A N 1
ATOM 1379 C CA . HIS A 1 174 ? 21.185 -5.746 0.898 1.00 73.25 174 HIS A CA 1
ATOM 1380 C C . HIS A 1 174 ? 19.991 -6.081 -0.007 1.00 73.25 174 HIS A C 1
ATOM 1382 O O . HIS A 1 174 ? 18.893 -6.307 0.495 1.00 73.25 174 HIS A O 1
ATOM 1388 N N . TYR A 1 175 ? 20.202 -6.165 -1.324 1.00 70.44 175 TYR A N 1
ATOM 1389 C CA . TYR A 1 175 ? 19.157 -6.568 -2.269 1.00 70.44 175 TYR A CA 1
ATOM 1390 C C . TYR A 1 175 ? 18.684 -8.005 -2.035 1.00 70.44 175 TYR A C 1
ATOM 1392 O O . TYR A 1 175 ? 17.481 -8.237 -2.004 1.00 70.44 175 TYR A O 1
ATOM 1400 N N . ALA A 1 176 ? 19.600 -8.947 -1.792 1.00 74.38 176 ALA A N 1
ATOM 1401 C CA . ALA A 1 176 ? 19.256 -10.333 -1.483 1.00 74.38 176 ALA A CA 1
ATOM 1402 C C . ALA A 1 176 ? 18.388 -10.438 -0.219 1.00 74.38 176 ALA A C 1
ATOM 1404 O O . ALA A 1 176 ? 17.390 -11.150 -0.216 1.00 74.38 176 ALA A O 1
ATOM 1405 N N . LYS A 1 177 ? 18.711 -9.665 0.828 1.00 77.94 177 LYS A N 1
ATOM 1406 C CA . LYS A 1 177 ? 17.892 -9.589 2.046 1.00 77.94 177 LYS A CA 1
ATOM 1407 C C . LYS A 1 177 ? 16.517 -8.950 1.807 1.00 77.94 177 LYS A C 1
ATOM 1409 O O . LYS A 1 177 ? 15.531 -9.336 2.419 1.00 77.94 177 LYS A O 1
ATOM 1414 N N . ALA A 1 178 ? 16.433 -7.949 0.934 1.00 74.00 178 ALA A N 1
ATOM 1415 C CA . ALA A 1 178 ? 15.141 -7.376 0.566 1.00 74.00 178 ALA A CA 1
ATOM 1416 C C . ALA A 1 178 ? 14.283 -8.381 -0.225 1.00 74.00 178 ALA A C 1
ATOM 1418 O O . ALA A 1 178 ? 13.072 -8.420 -0.041 1.00 74.00 178 ALA A O 1
ATOM 1419 N N . ALA A 1 179 ? 14.910 -9.210 -1.065 1.00 74.62 179 ALA A N 1
ATOM 1420 C CA . ALA A 1 179 ? 14.239 -10.238 -1.856 1.00 74.62 179 ALA A CA 1
ATOM 1421 C C . ALA A 1 179 ? 13.810 -11.473 -1.037 1.00 74.62 179 ALA A C 1
ATOM 1423 O O . ALA A 1 179 ? 12.852 -12.147 -1.421 1.00 74.62 179 ALA A O 1
ATOM 1424 N N . SER A 1 180 ? 14.488 -11.767 0.082 1.00 79.75 180 SER A N 1
ATOM 1425 C CA . SER A 1 180 ? 14.138 -12.874 0.986 1.00 79.75 180 SER A CA 1
ATOM 1426 C C . SER A 1 180 ? 12.905 -12.589 1.843 1.00 79.75 180 SER A C 1
ATOM 1428 O O . SER A 1 180 ? 12.209 -13.522 2.246 1.00 79.75 180 SER A O 1
ATOM 1430 N N . TYR A 1 181 ? 12.615 -11.316 2.130 1.00 81.81 181 TYR A N 1
ATOM 1431 C CA . TYR A 1 181 ? 11.445 -10.926 2.910 1.00 81.81 181 TYR A CA 1
ATOM 1432 C C . TYR A 1 181 ? 10.205 -10.807 2.016 1.00 81.81 181 TYR A C 1
ATOM 1434 O O . TYR A 1 181 ? 9.965 -9.782 1.379 1.00 81.81 181 TYR A O 1
ATOM 1442 N N . GLN A 1 182 ? 9.404 -11.872 1.991 1.00 79.19 182 GLN A N 1
ATOM 1443 C CA . GLN A 1 182 ? 8.209 -11.998 1.154 1.00 79.19 182 GLN A CA 1
ATOM 1444 C C . GLN A 1 182 ? 6.952 -12.056 2.035 1.00 79.19 182 GLN A C 1
ATOM 1446 O O . GLN A 1 182 ? 6.457 -13.143 2.340 1.00 79.19 182 GLN A O 1
ATOM 1451 N N . PRO A 1 183 ? 6.442 -10.903 2.512 1.00 78.62 183 PRO A N 1
ATOM 1452 C CA . PRO A 1 183 ? 5.332 -10.894 3.446 1.00 78.62 183 PRO A CA 1
ATOM 1453 C C . PRO A 1 183 ? 4.042 -11.381 2.790 1.00 78.62 183 PRO A C 1
ATOM 1455 O O . PRO A 1 183 ? 3.638 -10.900 1.733 1.00 78.62 183 PRO A O 1
ATOM 1458 N N . GLN A 1 184 ? 3.358 -12.293 3.475 1.00 82.12 184 GLN A N 1
ATOM 1459 C CA . GLN A 1 184 ? 2.059 -12.819 3.074 1.00 82.12 184 GLN A CA 1
ATOM 1460 C C . GLN A 1 184 ? 1.030 -12.592 4.184 1.00 82.12 184 GLN A C 1
ATOM 1462 O O . GLN A 1 184 ? 1.358 -12.580 5.375 1.00 82.12 184 GLN A O 1
ATOM 1467 N N . ALA A 1 185 ? -0.235 -12.422 3.798 1.00 80.19 185 ALA A N 1
ATOM 1468 C CA . ALA A 1 185 ? -1.340 -12.458 4.744 1.00 80.19 185 ALA A CA 1
ATOM 1469 C C . ALA A 1 185 ? -1.370 -13.824 5.447 1.00 80.19 185 ALA A C 1
ATOM 1471 O O . ALA A 1 185 ? -1.509 -14.857 4.799 1.00 80.19 185 ALA A O 1
ATOM 1472 N N . SER A 1 186 ? -1.258 -13.826 6.776 1.00 78.81 186 SER A N 1
ATOM 1473 C CA . SER A 1 186 ? -1.049 -15.044 7.574 1.00 78.81 186 SER A CA 1
ATOM 1474 C C . SER A 1 186 ? -2.203 -16.050 7.542 1.00 78.81 186 SER A C 1
ATOM 1476 O O . SER A 1 186 ? -2.039 -17.161 8.028 1.00 78.81 186 SER A O 1
ATOM 1478 N N . PHE A 1 187 ? -3.372 -15.656 7.033 1.00 79.19 187 PHE A N 1
ATOM 1479 C CA . PHE A 1 187 ? -4.533 -16.536 6.874 1.00 79.19 187 PHE A CA 1
ATOM 1480 C C . PHE A 1 187 ? -4.571 -17.250 5.513 1.00 79.19 187 PHE A C 1
ATOM 1482 O O . PHE A 1 187 ? -5.406 -18.127 5.315 1.00 79.19 187 PHE A O 1
ATOM 1489 N N . LEU A 1 188 ? -3.711 -16.867 4.565 1.00 83.25 188 LEU A N 1
ATOM 1490 C CA . LEU A 1 188 ? -3.589 -17.541 3.275 1.00 83.25 188 LEU A CA 1
ATOM 1491 C C . LEU A 1 188 ? -2.585 -18.702 3.369 1.00 83.25 188 LEU A C 1
ATOM 1493 O O . LEU A 1 188 ? -1.637 -18.625 4.154 1.00 83.25 188 LEU A O 1
ATOM 1497 N N . PRO A 1 189 ? -2.752 -19.761 2.556 1.00 85.44 189 PRO A N 1
ATOM 1498 C CA . PRO A 1 189 ? -1.783 -20.851 2.490 1.00 85.44 189 PRO A CA 1
ATOM 1499 C C . PRO A 1 189 ? -0.418 -20.331 2.033 1.00 85.44 189 PRO A C 1
ATOM 1501 O O . PRO A 1 189 ? -0.342 -19.525 1.104 1.00 85.44 189 PRO A O 1
ATOM 1504 N N . THR A 1 190 ? 0.659 -20.803 2.663 1.00 81.19 190 THR A N 1
ATOM 1505 C CA . THR A 1 190 ? 2.025 -20.376 2.337 1.00 81.19 190 THR A CA 1
ATOM 1506 C C . THR A 1 190 ? 2.368 -20.696 0.889 1.00 81.19 190 THR A C 1
ATOM 1508 O O . THR A 1 190 ? 2.246 -21.845 0.458 1.00 81.19 190 THR A O 1
ATOM 1511 N N . ILE A 1 191 ? 2.819 -19.689 0.143 1.00 82.62 191 ILE A N 1
ATOM 1512 C CA . ILE A 1 191 ? 3.267 -19.875 -1.239 1.00 82.62 191 ILE A CA 1
ATOM 1513 C C . ILE A 1 191 ? 4.581 -20.677 -1.217 1.00 82.62 191 ILE A C 1
ATOM 1515 O O . ILE A 1 191 ? 5.497 -20.302 -0.482 1.00 82.62 191 ILE A O 1
ATOM 1519 N N . PRO A 1 192 ? 4.704 -21.770 -1.993 1.00 83.75 192 PRO A N 1
ATOM 1520 C CA . PRO A 1 192 ? 5.941 -22.539 -2.036 1.00 83.75 192 PRO A CA 1
ATOM 1521 C C . PRO A 1 192 ? 7.089 -21.685 -2.603 1.00 83.75 192 PRO A C 1
ATOM 1523 O O . PRO A 1 192 ? 6.866 -20.928 -3.558 1.00 83.75 192 PRO A O 1
ATOM 1526 N N . PRO A 1 193 ? 8.314 -21.808 -2.057 1.00 83.50 193 PRO A N 1
ATOM 1527 C CA . PRO A 1 193 ? 9.467 -21.086 -2.575 1.00 83.50 193 PRO A CA 1
ATOM 1528 C C . PRO A 1 193 ? 9.759 -21.564 -4.000 1.00 83.50 193 PRO A C 1
ATOM 1530 O O . PRO A 1 193 ? 9.953 -22.755 -4.235 1.00 83.50 193 PRO A O 1
ATOM 1533 N N . ARG A 1 194 ? 9.752 -20.637 -4.962 1.00 84.19 194 ARG A N 1
ATOM 1534 C CA . ARG A 1 194 ? 10.085 -20.932 -6.368 1.00 84.19 194 ARG A CA 1
ATOM 1535 C C . ARG A 1 194 ? 11.527 -20.592 -6.731 1.00 84.19 194 ARG A C 1
ATOM 1537 O O . ARG A 1 194 ? 12.015 -21.060 -7.751 1.00 84.19 194 ARG A O 1
ATOM 1544 N N . GLY A 1 195 ? 12.178 -19.754 -5.928 1.00 83.44 195 GLY A N 1
ATOM 1545 C CA . GLY A 1 195 ? 13.559 -19.337 -6.135 1.00 83.44 195 GLY A CA 1
ATOM 1546 C C . GLY A 1 195 ? 14.555 -20.138 -5.302 1.00 83.44 195 GLY A C 1
ATOM 1547 O O . GLY A 1 195 ? 14.185 -20.925 -4.435 1.00 83.44 195 GLY A O 1
ATOM 1548 N N . THR A 1 196 ? 15.836 -19.907 -5.564 1.00 83.31 196 THR A N 1
ATOM 1549 C CA . THR A 1 196 ? 16.973 -20.512 -4.856 1.00 83.31 196 THR A CA 1
ATOM 1550 C C . THR A 1 196 ? 17.357 -19.758 -3.581 1.00 83.31 196 THR A C 1
ATOM 1552 O O . THR A 1 196 ? 18.147 -20.257 -2.779 1.00 83.31 196 THR A O 1
ATOM 1555 N N . GLY A 1 197 ? 16.813 -18.553 -3.380 1.00 78.94 197 GLY A N 1
ATOM 1556 C CA . GLY A 1 197 ? 17.091 -17.715 -2.220 1.00 78.94 197 GLY A CA 1
ATOM 1557 C C . GLY A 1 197 ? 16.358 -18.191 -0.959 1.00 78.94 197 GLY A C 1
ATOM 1558 O O . GLY A 1 197 ? 15.266 -18.756 -1.049 1.00 78.94 197 GLY A O 1
ATOM 1559 N N . PRO A 1 198 ? 16.917 -17.948 0.241 1.00 80.88 198 PRO A N 1
ATOM 1560 C CA . PRO A 1 198 ? 16.221 -18.246 1.486 1.00 80.88 198 PRO A CA 1
ATOM 1561 C C . PRO A 1 198 ? 14.997 -17.334 1.635 1.00 80.88 198 PRO A C 1
ATOM 1563 O O . PRO A 1 198 ? 15.092 -16.132 1.402 1.00 80.88 198 PRO A O 1
ATOM 1566 N N . VAL A 1 199 ? 13.864 -17.887 2.072 1.00 82.00 199 VAL A N 1
ATOM 1567 C CA . VAL A 1 199 ? 12.665 -17.105 2.413 1.00 82.00 199 VAL A CA 1
ATOM 1568 C C . VAL A 1 199 ? 12.674 -16.832 3.913 1.00 82.00 199 VAL A C 1
ATOM 1570 O O . VAL A 1 199 ? 12.683 -17.763 4.721 1.00 82.00 199 VAL A O 1
ATOM 1573 N N . GLU A 1 200 ? 12.699 -15.557 4.301 1.00 81.94 200 GLU A N 1
ATOM 1574 C CA . GLU A 1 200 ? 12.630 -15.181 5.713 1.00 81.94 200 GLU A CA 1
ATOM 1575 C C . GLU A 1 200 ? 11.202 -15.385 6.249 1.00 81.94 200 GLU A C 1
ATOM 1577 O O . GLU A 1 200 ? 10.231 -14.994 5.595 1.00 81.94 200 GLU A O 1
ATOM 1582 N N . PRO A 1 201 ? 11.038 -15.964 7.453 1.00 78.12 201 PRO A N 1
ATOM 1583 C CA . PRO A 1 201 ? 9.720 -16.146 8.039 1.00 78.12 201 PRO A CA 1
ATOM 1584 C C . PRO A 1 201 ? 9.085 -14.793 8.372 1.00 78.12 201 PRO A C 1
ATOM 1586 O O . PRO A 1 201 ? 9.741 -13.886 8.895 1.00 78.12 201 PRO A O 1
ATOM 1589 N N . GLN A 1 202 ? 7.774 -14.679 8.147 1.00 78.06 202 GLN A N 1
ATOM 1590 C CA . GLN A 1 202 ? 7.024 -13.469 8.470 1.00 78.06 202 GLN A CA 1
ATOM 1591 C C . GLN A 1 202 ? 7.117 -13.158 9.971 1.00 78.06 202 GLN A C 1
ATOM 1593 O O . GLN A 1 202 ? 6.541 -13.846 10.820 1.00 78.06 202 GLN A O 1
ATOM 1598 N N . MET A 1 203 ? 7.821 -12.083 10.326 1.00 76.69 203 MET A N 1
ATOM 1599 C CA . MET A 1 203 ? 7.947 -11.682 11.722 1.00 76.69 203 MET A CA 1
ATOM 1600 C C . MET A 1 203 ? 6.664 -10.997 12.201 1.00 76.69 203 MET A C 1
ATOM 1602 O O . MET A 1 203 ? 6.306 -9.911 11.750 1.00 76.69 203 MET A O 1
ATOM 1606 N N . GLN A 1 204 ? 5.988 -11.605 13.179 1.00 78.12 204 GLN A N 1
ATOM 1607 C CA . GLN A 1 204 ? 4.904 -10.934 13.902 1.00 78.12 204 GLN A CA 1
ATOM 1608 C C . GLN A 1 204 ? 5.396 -9.654 14.591 1.00 78.12 204 GLN A C 1
ATOM 1610 O O . GLN A 1 204 ? 6.512 -9.613 15.122 1.00 78.12 204 GLN A O 1
ATOM 1615 N N . SER A 1 205 ? 4.539 -8.630 14.642 1.00 81.06 205 SER A N 1
ATOM 1616 C CA . SER A 1 205 ? 4.873 -7.371 15.308 1.00 81.06 205 SER A CA 1
ATOM 1617 C C . SER A 1 205 ? 5.137 -7.594 16.802 1.00 81.06 205 SER A C 1
ATOM 1619 O O . SER A 1 205 ? 4.472 -8.396 17.462 1.00 81.06 205 SER A O 1
ATOM 1621 N N . LYS A 1 206 ? 6.100 -6.853 17.368 1.00 83.31 206 LYS A N 1
ATOM 1622 C CA . LYS A 1 206 ? 6.414 -6.919 18.809 1.00 83.31 206 LYS A CA 1
ATOM 1623 C C . LYS A 1 206 ? 5.178 -6.649 19.675 1.00 83.31 206 LYS A C 1
ATOM 1625 O O . LYS A 1 206 ? 5.031 -7.247 20.734 1.00 83.31 206 LYS A O 1
ATOM 1630 N N . ARG A 1 207 ? 4.290 -5.760 19.213 1.00 78.38 207 ARG A N 1
ATOM 1631 C CA . ARG A 1 207 ? 3.013 -5.451 19.868 1.00 78.38 207 ARG A CA 1
ATOM 1632 C C . ARG A 1 207 ? 2.082 -6.661 19.880 1.00 78.38 207 ARG A C 1
ATOM 1634 O O . ARG A 1 207 ? 1.610 -7.030 20.947 1.00 78.38 207 ARG A O 1
ATOM 1641 N N . TYR A 1 208 ? 1.871 -7.295 18.728 1.00 79.00 208 TYR A N 1
ATOM 1642 C CA . TYR A 1 208 ? 0.988 -8.454 18.619 1.00 79.00 208 TYR A CA 1
ATOM 1643 C C . TYR A 1 208 ? 1.480 -9.631 19.468 1.00 79.00 208 TYR A C 1
ATOM 1645 O O . TYR A 1 208 ? 0.690 -10.247 20.174 1.00 79.00 208 TYR A O 1
ATOM 1653 N N . ARG A 1 209 ? 2.798 -9.879 19.496 1.00 84.12 209 ARG A N 1
ATOM 1654 C CA . ARG A 1 209 ? 3.399 -10.890 20.385 1.00 84.12 209 ARG A CA 1
ATOM 1655 C C . ARG A 1 209 ? 3.066 -10.630 21.857 1.00 84.12 209 ARG A C 1
ATOM 1657 O O . ARG A 1 209 ? 2.572 -11.529 22.524 1.00 84.12 209 ARG A O 1
ATOM 1664 N N . LYS A 1 210 ? 3.226 -9.387 22.328 1.00 86.00 210 LYS A N 1
ATOM 1665 C CA . LYS A 1 210 ? 2.859 -8.994 23.701 1.00 86.00 210 LYS A CA 1
ATOM 1666 C C . LYS A 1 210 ? 1.365 -9.153 23.987 1.00 86.00 210 LYS A C 1
ATOM 1668 O O . LYS A 1 210 ? 0.989 -9.526 25.092 1.00 86.00 210 LYS A O 1
ATOM 1673 N N . GLU A 1 211 ? 0.498 -8.841 23.026 1.00 81.94 211 GLU A N 1
ATOM 1674 C CA . GLU A 1 211 ? -0.951 -9.025 23.179 1.00 81.94 211 GLU A CA 1
ATOM 1675 C C . GLU A 1 211 ? -1.327 -10.514 23.256 1.00 81.94 211 GLU A C 1
ATOM 1677 O O . GLU A 1 211 ? -2.155 -10.887 24.085 1.00 81.94 211 GLU A O 1
ATOM 1682 N N . LEU A 1 212 ? -0.679 -11.377 22.466 1.00 82.88 212 LEU A N 1
ATOM 1683 C CA . LEU A 1 212 ? -0.836 -12.831 22.557 1.00 82.88 212 LEU A CA 1
ATOM 1684 C C . LEU A 1 212 ? -0.327 -13.385 23.890 1.00 82.88 212 LEU A C 1
ATOM 1686 O O . LEU A 1 212 ? -0.997 -14.221 24.485 1.00 82.88 212 LEU A O 1
ATOM 1690 N N . GLU A 1 213 ? 0.823 -12.916 24.372 1.00 90.06 213 GLU A N 1
ATOM 1691 C CA . GLU A 1 213 ? 1.369 -13.286 25.684 1.00 90.06 213 GLU A CA 1
ATOM 1692 C C . GLU A 1 213 ? 0.407 -12.900 26.812 1.00 90.06 213 GLU A C 1
ATOM 1694 O O . GLU A 1 213 ? 0.109 -13.729 27.667 1.00 90.06 213 GLU A O 1
ATOM 1699 N N . LYS A 1 214 ? -0.161 -11.686 26.771 1.00 86.56 214 LYS A N 1
ATOM 1700 C CA . LYS A 1 214 ? -1.181 -11.243 27.735 1.00 86.56 214 LYS A CA 1
ATOM 1701 C C . LYS A 1 214 ? -2.444 -12.097 27.684 1.00 86.56 214 LYS A C 1
ATOM 1703 O O . LYS A 1 214 ? -2.950 -12.473 28.733 1.00 86.56 214 LYS A O 1
ATOM 1708 N N . LYS A 1 215 ? -2.947 -12.417 26.486 1.00 84.12 215 LYS A N 1
ATOM 1709 C CA . LYS A 1 215 ? -4.122 -13.291 26.325 1.00 84.12 215 LYS A CA 1
ATOM 1710 C C . LYS A 1 215 ? -3.854 -14.703 26.838 1.00 84.12 215 LYS A C 1
ATOM 1712 O O . LYS A 1 215 ? -4.704 -15.258 27.517 1.00 84.12 215 LYS A O 1
ATOM 1717 N N . LYS A 1 216 ? -2.673 -15.262 26.553 1.00 86.75 216 LYS A N 1
ATOM 1718 C CA . LYS A 1 216 ? -2.254 -16.569 27.077 1.00 86.75 216 LYS A CA 1
ATOM 1719 C C . LYS A 1 216 ? -2.143 -16.559 28.599 1.00 86.75 216 LYS A C 1
ATOM 1721 O O . LYS A 1 216 ? -2.618 -17.492 29.224 1.00 86.75 216 LYS A O 1
ATOM 1726 N N . ALA A 1 217 ? -1.563 -15.513 29.187 1.00 80.75 217 ALA A N 1
ATOM 1727 C CA . ALA A 1 217 ? -1.466 -15.370 30.638 1.00 80.75 217 ALA A CA 1
ATOM 1728 C C . ALA A 1 217 ? -2.846 -15.218 31.304 1.00 80.75 217 ALA A C 1
ATOM 1730 O O . ALA A 1 217 ? -3.092 -15.848 32.324 1.00 80.75 217 ALA A O 1
ATOM 1731 N N . GLY A 1 218 ? -3.754 -14.436 30.706 1.00 78.69 218 GLY A N 1
ATOM 1732 C CA . GLY A 1 218 ? -5.134 -14.294 31.182 1.00 78.69 218 GLY A CA 1
ATOM 1733 C C . GLY A 1 218 ? -5.928 -15.600 31.105 1.00 78.69 218 GLY A C 1
ATOM 1734 O O . GLY A 1 218 ? -6.535 -15.996 32.089 1.00 78.69 218 GLY A O 1
ATOM 1735 N N . ALA A 1 219 ? -5.842 -16.319 29.981 1.00 72.19 219 ALA A N 1
ATOM 1736 C CA . ALA A 1 219 ? -6.477 -17.629 29.832 1.00 72.19 219 ALA A 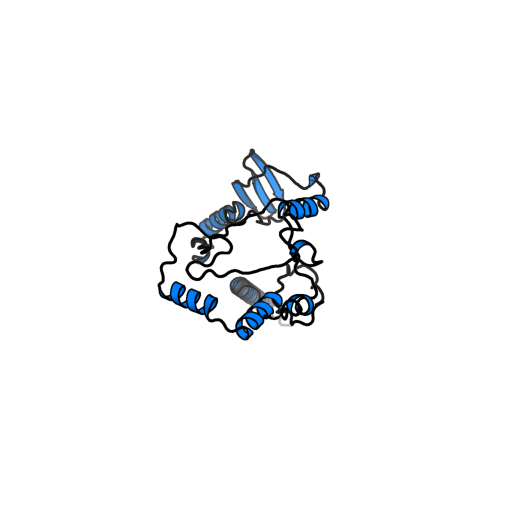CA 1
ATOM 1737 C C . ALA A 1 219 ? -5.898 -18.672 30.804 1.00 72.19 219 ALA A C 1
ATOM 1739 O O . ALA A 1 219 ? -6.632 -19.509 31.315 1.00 72.19 219 ALA A O 1
ATOM 1740 N N . LEU A 1 220 ? -4.590 -18.612 31.090 1.00 69.31 220 LEU A N 1
ATOM 1741 C CA . LEU A 1 220 ? -3.953 -19.496 32.065 1.00 69.31 220 LEU A CA 1
ATOM 1742 C C . LEU A 1 220 ? -4.466 -19.225 33.490 1.00 69.31 220 LEU A C 1
ATOM 1744 O O . LEU A 1 220 ? -4.724 -20.171 34.226 1.00 69.31 220 LEU A O 1
ATOM 1748 N N . LEU A 1 221 ? -4.662 -17.957 33.861 1.00 65.38 221 LEU A N 1
ATOM 1749 C CA . LEU A 1 221 ? -5.242 -17.571 35.153 1.00 65.38 221 LEU A CA 1
ATOM 1750 C C . LEU A 1 221 ? -6.695 -18.050 35.294 1.00 65.38 221 LEU A C 1
ATOM 1752 O O . LEU A 1 221 ? -7.023 -18.668 36.301 1.00 65.38 221 LEU A O 1
ATOM 1756 N N . GLU A 1 222 ? -7.524 -17.8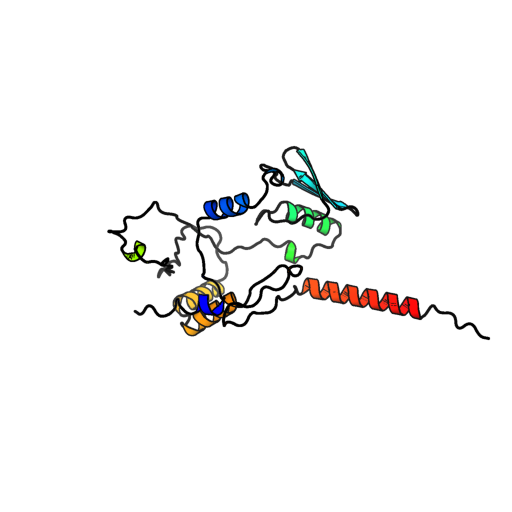75 34.260 1.00 67.06 222 GLU A N 1
ATOM 1757 C CA . GLU A 1 222 ? -8.908 -18.381 34.251 1.00 67.06 222 GLU A CA 1
ATOM 1758 C C . GLU A 1 222 ? -8.966 -19.913 34.396 1.00 67.06 222 GLU A C 1
ATOM 1760 O O . GLU A 1 222 ? -9.809 -20.433 35.124 1.00 67.06 222 GLU A O 1
ATOM 1765 N N . THR A 1 223 ? -8.038 -20.651 33.771 1.00 60.75 223 THR A N 1
ATOM 1766 C CA . THR A 1 223 ? -7.972 -22.118 33.921 1.00 60.75 223 THR A CA 1
ATOM 1767 C C . THR A 1 223 ? -7.498 -22.583 35.301 1.00 60.75 223 THR A C 1
ATOM 1769 O O . THR A 1 223 ? -7.856 -23.680 35.731 1.00 60.75 223 THR A O 1
ATOM 1772 N N . VAL A 1 224 ? -6.691 -21.780 36.001 1.00 60.31 224 VAL A N 1
ATOM 1773 C CA . VAL A 1 224 ? -6.250 -22.081 37.372 1.00 60.31 224 VAL A CA 1
ATOM 1774 C C . VAL A 1 224 ? -7.398 -21.836 38.353 1.00 60.31 224 VAL A C 1
ATOM 1776 O O . VAL A 1 224 ? -7.707 -22.722 39.145 1.00 60.31 224 VAL A O 1
ATOM 1779 N N . GLU A 1 225 ? -8.117 -20.718 38.224 1.00 59.22 225 GLU A N 1
ATOM 1780 C CA . GLU A 1 225 ? -9.292 -20.413 39.058 1.00 59.22 225 GLU A CA 1
ATOM 1781 C C . GLU A 1 225 ? -10.436 -21.433 38.874 1.00 59.22 225 GLU A C 1
ATOM 1783 O O . GLU A 1 225 ? -11.105 -21.809 39.842 1.00 59.22 225 GLU A O 1
ATOM 1788 N N . SER A 1 226 ? -10.637 -21.961 37.660 1.00 54.88 226 SER A N 1
ATOM 1789 C CA . SER A 1 226 ? -11.626 -23.024 37.419 1.00 54.88 226 SER A CA 1
ATOM 1790 C C . SER A 1 226 ? -11.223 -24.392 37.983 1.00 54.88 226 SER A C 1
ATOM 1792 O O . SER A 1 226 ? -12.087 -25.222 38.249 1.00 54.88 226 SER A O 1
ATOM 1794 N N . ASN A 1 227 ? -9.922 -24.645 38.162 1.00 54.72 227 ASN A N 1
ATOM 1795 C CA . ASN A 1 227 ? -9.420 -25.910 38.707 1.00 54.72 227 ASN A CA 1
ATOM 1796 C C . ASN A 1 227 ? -9.331 -25.905 40.242 1.00 54.72 227 ASN A C 1
ATOM 1798 O O . ASN A 1 227 ? -9.362 -26.972 40.850 1.00 54.72 227 ASN A O 1
ATOM 1802 N N . GLU A 1 228 ? -9.265 -24.734 40.878 1.00 56.34 228 GLU A N 1
ATOM 1803 C CA . GLU A 1 228 ? -9.277 -24.596 42.343 1.00 56.34 228 GLU A CA 1
ATOM 1804 C C . GLU A 1 228 ? -10.689 -24.648 42.957 1.00 56.34 228 GLU A C 1
ATOM 1806 O O . GLU A 1 228 ? -10.834 -24.771 44.171 1.00 56.34 228 GLU A O 1
ATOM 1811 N N . THR A 1 229 ? -11.747 -24.604 42.141 1.00 52.66 229 THR A N 1
ATOM 1812 C CA . THR A 1 229 ? -13.145 -24.551 42.606 1.00 52.66 229 THR A CA 1
ATOM 1813 C C . THR A 1 229 ? -13.870 -25.901 42.654 1.00 52.66 229 THR A C 1
ATOM 1815 O O . THR A 1 229 ? -15.069 -25.930 42.929 1.00 52.66 229 THR A O 1
ATOM 1818 N N . VAL A 1 230 ? -13.182 -27.036 42.464 1.00 48.03 230 VAL A N 1
ATOM 1819 C CA . VAL A 1 230 ? -13.787 -28.366 42.676 1.00 48.03 230 VAL A CA 1
ATOM 1820 C C . VAL A 1 230 ? -13.813 -28.678 44.182 1.00 48.03 230 VAL A C 1
ATOM 1822 O O . VAL A 1 230 ? -12.751 -28.904 44.765 1.00 48.03 230 VAL A O 1
ATOM 1825 N N . PRO A 1 231 ? -14.983 -28.728 44.852 1.00 44.12 231 PRO A N 1
ATOM 1826 C CA . PRO A 1 231 ? -15.041 -29.125 46.249 1.00 44.12 231 PRO A CA 1
ATOM 1827 C C . PRO A 1 231 ? -14.741 -30.621 46.342 1.00 44.12 231 PRO A C 1
ATOM 1829 O O . PRO A 1 231 ? -15.401 -31.438 45.698 1.00 44.12 231 PRO A O 1
ATOM 1832 N N . VAL A 1 232 ? -13.763 -30.980 47.171 1.00 48.28 232 VAL A N 1
ATOM 1833 C CA . VAL A 1 232 ? -13.534 -32.361 47.605 1.00 48.28 232 VAL A CA 1
ATOM 1834 C C . VAL A 1 232 ? -14.793 -32.823 48.342 1.00 48.28 232 VAL A C 1
ATOM 1836 O O . VAL A 1 232 ? -15.017 -32.451 49.492 1.00 48.28 232 VAL A O 1
ATOM 1839 N N . GLN A 1 233 ? -15.649 -33.597 47.673 1.00 43.59 233 GLN A N 1
ATOM 1840 C CA . GLN A 1 233 ? -16.734 -34.309 48.341 1.00 43.59 233 GLN A CA 1
ATOM 1841 C C . GLN A 1 233 ? -16.115 -35.441 49.162 1.00 43.59 233 GLN A C 1
ATOM 1843 O O . GLN A 1 233 ? -15.674 -36.453 48.619 1.00 43.59 233 GLN A O 1
ATOM 1848 N N . SER A 1 234 ? -16.034 -35.231 50.474 1.00 43.50 234 SER A N 1
ATOM 1849 C CA . SER A 1 234 ? -15.697 -36.262 51.452 1.00 43.50 234 SER A CA 1
ATOM 1850 C C . SER A 1 234 ? -16.796 -37.327 51.469 1.00 43.50 234 SER A C 1
ATOM 1852 O O . SER A 1 234 ? -17.955 -36.997 51.733 1.00 43.50 234 SER A O 1
ATOM 1854 N N . GLN A 1 235 ? -16.417 -38.569 51.158 1.00 40.69 235 GLN A N 1
ATOM 1855 C CA . GLN A 1 235 ? -17.216 -39.773 51.414 1.00 40.69 235 GLN A CA 1
ATOM 1856 C C . GLN A 1 235 ? -17.306 -40.064 52.912 1.00 40.69 235 GLN A C 1
ATOM 1858 O O . GLN A 1 235 ? -16.328 -39.743 53.628 1.00 40.69 235 GLN A O 1
#

Foldseek 3Di:
DDPPPPVPQCQAQLHDDDDDDPVVVVVVVVVPDDVVVDDPPFAWQAWDADPQAIWTAGPVRDIDTDRDDDFPPPPVTNHLVRVQVVCVVVVNRDPVSVDDDPPPDDDDDDDDDDDDCVVPVVVVDPDDDDDQDQDPVHRDVDDDDDDDDPPDPVVVVVVCCCPPPPDPVNVVVVSLVVSQEDDDDPVDPDDDRSHPHHRDDDDDDPVVVVVVVVVVVVVVVVVVVVVVPDDPPDD